Protein AF-A0A957C8B0-F1 (afdb_monomer_lite)

Structure (mmCIF, N/CA/C/O backbone):
data_AF-A0A957C8B0-F1
#
_entry.id   AF-A0A957C8B0-F1
#
loop_
_atom_site.group_PDB
_atom_site.id
_atom_site.type_symbol
_atom_site.label_atom_id
_atom_site.label_alt_id
_atom_site.label_comp_id
_atom_site.label_asym_id
_atom_site.label_entity_id
_atom_site.label_seq_id
_atom_site.pdbx_PDB_ins_code
_atom_site.Cartn_x
_atom_site.Cartn_y
_atom_site.Cartn_z
_atom_site.occupancy
_atom_site.B_iso_or_equiv
_atom_site.auth_seq_id
_atom_site.auth_comp_id
_atom_site.auth_asym_id
_atom_site.auth_atom_id
_atom_site.pdbx_PDB_model_num
ATOM 1 N N . MET A 1 1 ? 6.921 -13.026 -21.735 1.00 42.66 1 MET A N 1
ATOM 2 C CA . MET A 1 1 ? 5.601 -13.444 -21.211 1.00 42.66 1 MET A CA 1
ATOM 3 C C . MET A 1 1 ? 4.549 -12.786 -22.078 1.00 42.66 1 MET A C 1
ATOM 5 O O . MET A 1 1 ? 4.428 -11.573 -22.031 1.00 42.66 1 MET A O 1
ATOM 9 N N . THR A 1 2 ? 3.855 -13.541 -22.920 1.00 43.97 2 THR A N 1
ATOM 10 C CA . THR A 1 2 ? 2.705 -13.026 -23.670 1.00 43.97 2 THR A CA 1
ATOM 11 C C . THR A 1 2 ? 1.510 -13.003 -22.725 1.00 43.97 2 THR A C 1
ATOM 13 O O . THR A 1 2 ? 0.981 -14.053 -22.360 1.00 43.97 2 THR A O 1
ATOM 16 N N . ALA A 1 3 ? 1.128 -11.813 -22.260 1.00 46.19 3 ALA A N 1
ATOM 17 C CA . ALA A 1 3 ? -0.100 -11.646 -21.496 1.00 46.19 3 ALA A CA 1
ATOM 18 C C . ALA A 1 3 ? -1.267 -12.142 -22.362 1.00 46.19 3 ALA A C 1
ATOM 20 O O . ALA A 1 3 ? -1.431 -11.721 -23.507 1.00 46.19 3 ALA A O 1
ATOM 21 N N . THR A 1 4 ? -2.035 -13.106 -21.855 1.00 45.88 4 THR A N 1
ATOM 22 C CA . THR A 1 4 ? -3.233 -13.575 -22.553 1.00 45.88 4 THR A CA 1
ATOM 23 C C . THR A 1 4 ? -4.267 -12.461 -22.468 1.00 45.88 4 THR A C 1
ATOM 25 O O . THR A 1 4 ? -4.784 -12.186 -21.388 1.00 45.88 4 THR A O 1
ATOM 28 N N . VAL A 1 5 ? -4.535 -11.798 -23.593 1.00 48.72 5 VAL A N 1
ATOM 29 C CA . VAL A 1 5 ? -5.549 -10.742 -23.680 1.00 48.72 5 VAL A CA 1
ATOM 30 C C . VAL A 1 5 ? -6.921 -11.403 -23.569 1.00 48.72 5 VAL A C 1
ATOM 32 O O . VAL A 1 5 ? -7.391 -12.061 -24.499 1.00 48.72 5 VAL A O 1
ATOM 35 N N . ILE A 1 6 ? -7.552 -11.284 -22.403 1.00 51.44 6 ILE A N 1
ATOM 36 C CA . ILE A 1 6 ? -8.932 -11.725 -22.200 1.00 51.44 6 ILE A CA 1
ATOM 37 C C . ILE A 1 6 ? -9.847 -10.642 -22.792 1.00 51.44 6 ILE A C 1
ATOM 39 O O . ILE A 1 6 ? -9.660 -9.471 -22.464 1.00 51.44 6 ILE A O 1
ATOM 43 N N . PRO A 1 7 ? -10.841 -10.989 -23.633 1.00 55.06 7 PRO A N 1
ATOM 44 C CA . PRO A 1 7 ? -11.787 -10.014 -24.165 1.00 55.06 7 PRO A CA 1
ATOM 45 C C . PRO A 1 7 ? -12.464 -9.225 -23.034 1.00 55.06 7 PRO A C 1
ATOM 47 O O . PRO A 1 7 ? -13.207 -9.788 -22.224 1.00 55.06 7 PRO A O 1
ATOM 50 N N . THR A 1 8 ? -12.212 -7.916 -22.997 1.00 55.12 8 THR A N 1
ATOM 51 C CA . THR A 1 8 ? -12.622 -6.968 -21.946 1.00 55.12 8 THR A CA 1
ATOM 52 C C . THR A 1 8 ? -14.136 -6.920 -21.736 1.00 55.12 8 THR A C 1
ATOM 54 O O . THR A 1 8 ? -14.608 -6.686 -20.627 1.00 55.12 8 THR A O 1
ATOM 57 N N . THR A 1 9 ? -14.912 -7.240 -22.773 1.00 53.00 9 THR A N 1
ATOM 58 C CA . THR A 1 9 ? -16.383 -7.235 -22.765 1.00 53.00 9 THR A CA 1
ATOM 59 C C . THR A 1 9 ? -17.026 -8.282 -21.862 1.00 53.00 9 THR A C 1
ATOM 61 O O . THR A 1 9 ? -18.200 -8.148 -21.527 1.00 53.00 9 THR A O 1
ATOM 64 N N . LYS A 1 10 ? -16.289 -9.318 -21.442 1.00 54.56 10 LYS A N 1
ATOM 65 C CA . LYS A 1 10 ? -16.794 -10.337 -20.504 1.00 54.56 10 LYS A CA 1
ATOM 66 C C . LYS A 1 10 ? -16.378 -10.105 -19.052 1.00 54.56 10 LYS A C 1
ATOM 68 O O . LYS A 1 10 ? -16.807 -10.863 -18.188 1.00 54.56 10 LYS A O 1
ATOM 73 N N . LEU A 1 11 ? -15.527 -9.113 -18.788 1.00 56.31 11 LEU A N 1
ATOM 74 C CA . LEU A 1 11 ? -14.856 -8.965 -17.497 1.00 56.31 11 LEU A CA 1
ATOM 75 C C . LEU A 1 11 ? -15.549 -8.002 -16.533 1.00 56.31 11 LEU A C 1
ATOM 77 O O . LEU A 1 11 ? -15.182 -7.987 -15.368 1.00 56.31 11 LEU A O 1
ATOM 81 N N . TYR A 1 12 ? -16.536 -7.214 -16.957 1.00 60.62 12 TYR A N 1
ATOM 82 C CA . TYR A 1 12 ? -17.118 -6.205 -16.073 1.00 60.62 12 TYR A CA 1
ATOM 83 C C . TYR A 1 12 ? -18.638 -6.240 -16.108 1.00 60.62 12 TYR A C 1
ATOM 85 O O . TYR A 1 12 ? -19.254 -6.169 -17.172 1.00 60.62 12 TYR A O 1
ATOM 93 N N . ASP A 1 13 ? -19.244 -6.339 -14.923 1.00 59.12 13 ASP A N 1
ATOM 94 C CA . ASP A 1 13 ? -20.659 -6.038 -14.758 1.00 59.12 13 ASP A CA 1
ATOM 95 C C . ASP A 1 13 ? -20.889 -4.584 -15.186 1.00 59.12 13 ASP A C 1
ATOM 97 O O . ASP A 1 13 ? -20.404 -3.642 -14.564 1.00 59.12 13 ASP A O 1
ATOM 101 N N . THR A 1 14 ? -21.637 -4.410 -16.273 1.00 56.28 14 THR A N 1
ATOM 102 C CA . THR A 1 14 ? -21.973 -3.126 -16.916 1.00 56.28 14 THR A CA 1
ATOM 103 C C . THR A 1 14 ? -22.693 -2.113 -16.014 1.00 56.28 14 THR A C 1
ATOM 105 O O . THR A 1 14 ? -23.064 -1.041 -16.484 1.00 56.28 14 THR A O 1
ATOM 108 N N . LYS A 1 15 ? -22.945 -2.457 -14.747 1.00 65.12 15 LYS A N 1
ATOM 109 C CA . LYS A 1 15 ? -23.653 -1.626 -13.771 1.00 65.12 15 LYS A CA 1
ATOM 110 C C . LYS A 1 15 ? -22.749 -0.768 -12.893 1.00 65.12 15 LYS A C 1
ATOM 112 O O . LYS A 1 15 ? -23.263 0.152 -12.267 1.00 65.12 15 LYS A O 1
ATOM 117 N N . SER A 1 16 ? -21.458 -1.074 -12.790 1.00 74.56 16 SER A N 1
ATOM 118 C CA . SER A 1 16 ? -20.538 -0.219 -12.038 1.00 74.56 16 SER A CA 1
ATOM 119 C C . SER A 1 16 ? -20.145 0.991 -12.874 1.00 74.56 16 SER A C 1
ATOM 121 O O . SER A 1 16 ? -19.849 0.846 -14.058 1.00 74.56 16 SER A O 1
ATOM 123 N N . ASP A 1 17 ? -20.098 2.166 -12.247 1.00 85.88 17 ASP A N 1
ATOM 124 C CA . ASP A 1 17 ? -19.461 3.331 -12.850 1.00 85.88 17 ASP A CA 1
ATOM 125 C C . ASP A 1 17 ? -17.958 3.060 -13.012 1.00 85.88 17 ASP A C 1
ATOM 127 O O . ASP A 1 17 ? -17.340 2.339 -12.216 1.00 85.88 17 ASP A O 1
ATOM 131 N N . ILE A 1 18 ? -17.370 3.597 -14.081 1.00 88.88 18 ILE A N 1
ATOM 132 C CA . ILE A 1 18 ? -15.984 3.320 -14.462 1.00 88.88 18 ILE A CA 1
ATOM 133 C C . ILE A 1 18 ? -15.286 4.639 -14.735 1.00 88.88 18 ILE A C 1
ATOM 135 O O . ILE A 1 18 ? -15.722 5.418 -15.578 1.00 88.88 18 ILE A O 1
ATOM 139 N N . ALA A 1 19 ? -14.195 4.880 -14.022 1.00 90.44 19 ALA A N 1
ATOM 140 C CA . ALA A 1 19 ? -13.348 6.047 -14.170 1.00 90.44 19 ALA A CA 1
ATOM 141 C C . ALA A 1 19 ? -11.984 5.641 -14.731 1.00 90.44 19 ALA A C 1
ATOM 143 O O . ALA A 1 19 ? -11.459 4.563 -14.441 1.00 90.44 19 ALA A O 1
ATOM 144 N N . ILE A 1 20 ? -11.373 6.526 -15.507 1.00 92.62 20 ILE A N 1
ATOM 145 C CA . ILE A 1 20 ? -10.016 6.363 -16.019 1.00 92.62 20 ILE A CA 1
ATOM 146 C C . ILE A 1 20 ? -9.201 7.608 -15.730 1.00 92.62 20 ILE A C 1
ATOM 148 O O . ILE A 1 20 ? -9.690 8.732 -15.843 1.00 92.62 20 ILE A O 1
ATOM 152 N N . THR A 1 21 ? -7.936 7.411 -15.390 1.00 92.69 21 THR A N 1
ATOM 153 C CA . THR A 1 21 ? -6.965 8.500 -15.400 1.00 92.69 21 THR A CA 1
ATOM 154 C C . THR A 1 21 ? -6.172 8.432 -16.685 1.00 92.69 21 THR A C 1
ATOM 156 O O . THR A 1 21 ? -5.557 7.416 -16.995 1.00 92.69 21 THR A O 1
ATOM 159 N N . HIS A 1 22 ? -6.162 9.528 -17.431 1.00 90.12 22 HIS A N 1
ATOM 160 C CA . HIS A 1 22 ? -5.279 9.642 -18.579 1.00 90.12 22 HIS A CA 1
ATOM 161 C C . HIS A 1 22 ? -3.843 9.886 -18.099 1.00 90.12 22 HIS A C 1
ATOM 163 O O . HIS A 1 22 ? -3.648 10.599 -17.110 1.00 90.12 22 HIS A O 1
ATOM 169 N N . PRO A 1 23 ? -2.830 9.312 -18.770 1.00 87.69 23 PRO A N 1
ATOM 170 C CA . PRO A 1 23 ? -1.451 9.641 -18.455 1.00 87.69 23 PRO A CA 1
ATOM 171 C C . PRO A 1 23 ? -1.222 11.145 -18.574 1.00 87.69 23 PRO A C 1
ATOM 173 O O . PRO A 1 23 ? -1.790 11.803 -19.450 1.00 87.69 23 PRO A O 1
ATOM 176 N N . GLN A 1 24 ? -0.357 11.679 -17.721 1.00 88.19 24 GLN A N 1
ATOM 177 C CA . GLN A 1 24 ? 0.007 13.086 -17.799 1.00 88.19 24 GLN A CA 1
ATOM 178 C C . GLN A 1 24 ? 0.767 13.338 -19.114 1.00 88.19 24 GLN A C 1
ATOM 180 O O . GLN A 1 24 ? 1.731 12.616 -19.393 1.00 88.19 24 GLN A O 1
ATOM 185 N N . PRO A 1 25 ? 0.383 14.348 -19.923 1.00 86.81 25 PRO A N 1
ATOM 186 C CA . PRO A 1 25 ? 1.057 14.646 -21.188 1.00 86.81 25 PRO A CA 1
ATOM 187 C C . PRO A 1 25 ? 2.567 14.827 -21.020 1.00 86.81 25 PRO A C 1
ATOM 189 O O . PRO A 1 25 ? 3.336 14.313 -21.827 1.00 86.81 25 PRO A O 1
ATOM 192 N N . ASP A 1 26 ? 2.991 15.460 -19.925 1.00 84.44 26 ASP A N 1
ATOM 193 C CA . ASP A 1 26 ? 4.405 15.663 -19.601 1.00 84.44 26 ASP A CA 1
ATOM 194 C C . ASP A 1 26 ? 5.137 14.352 -19.291 1.00 84.44 26 ASP A C 1
ATOM 196 O O . ASP A 1 26 ? 6.313 14.211 -19.627 1.00 84.44 26 ASP A O 1
ATOM 200 N N . ALA A 1 27 ? 4.466 13.370 -18.680 1.00 82.81 27 ALA A N 1
ATOM 201 C CA . ALA A 1 27 ? 5.063 12.061 -18.424 1.00 82.81 27 ALA A CA 1
ATOM 202 C C . ALA A 1 27 ? 5.310 11.305 -19.739 1.00 82.81 27 ALA A C 1
ATOM 204 O O . ALA A 1 27 ? 6.363 10.690 -19.896 1.00 82.81 27 ALA A O 1
ATOM 205 N N . ILE A 1 28 ? 4.383 11.405 -20.701 1.00 87.31 28 ILE A N 1
ATOM 206 C CA . ILE A 1 28 ? 4.533 10.800 -22.035 1.00 87.31 28 ILE A CA 1
ATOM 207 C C . ILE A 1 28 ? 5.581 11.552 -22.869 1.00 87.31 28 ILE A C 1
ATOM 209 O O . ILE A 1 28 ? 6.454 10.931 -23.474 1.00 87.31 28 ILE A O 1
ATOM 213 N N . ALA A 1 29 ? 5.517 12.884 -22.908 1.00 89.75 29 ALA A N 1
ATOM 214 C CA . ALA A 1 29 ? 6.409 13.703 -23.728 1.00 89.75 29 ALA A CA 1
ATOM 215 C C . ALA A 1 29 ? 7.885 13.537 -23.328 1.00 89.75 29 ALA A C 1
ATOM 217 O O . ALA A 1 29 ? 8.771 13.604 -24.178 1.00 89.75 29 ALA A O 1
ATOM 218 N N . ASN A 1 30 ? 8.143 13.256 -22.047 1.00 93.56 30 ASN A N 1
ATOM 219 C CA . ASN A 1 30 ? 9.489 13.152 -21.491 1.00 93.56 30 ASN A CA 1
ATOM 220 C C . ASN A 1 30 ? 9.967 11.704 -21.274 1.00 93.56 30 ASN A C 1
ATOM 222 O O . ASN A 1 30 ? 10.948 11.495 -20.558 1.00 93.56 30 ASN A O 1
ATOM 226 N N . LEU A 1 31 ? 9.336 10.692 -21.888 1.00 95.31 31 LEU A N 1
ATOM 227 C CA . LEU A 1 31 ? 9.723 9.283 -21.690 1.00 95.31 31 LEU A CA 1
ATOM 228 C C . LEU A 1 31 ? 11.201 9.019 -22.008 1.00 95.31 31 LEU A C 1
ATOM 230 O O . LEU A 1 31 ? 11.898 8.419 -21.192 1.00 95.31 31 LEU A O 1
ATOM 234 N N . ASN A 1 32 ? 11.708 9.529 -23.136 1.00 96.75 32 ASN A N 1
ATOM 235 C CA . ASN A 1 32 ? 13.125 9.393 -23.500 1.00 96.75 32 ASN A CA 1
ATOM 236 C C . ASN A 1 32 ? 14.057 10.022 -22.457 1.00 96.75 32 ASN A C 1
ATOM 238 O O . ASN A 1 32 ? 15.119 9.477 -22.157 1.00 96.75 32 ASN A O 1
ATOM 242 N N . GLU A 1 33 ? 13.662 11.144 -21.851 1.00 96.75 33 GLU A N 1
ATOM 243 C CA . GLU A 1 33 ? 14.449 11.778 -20.795 1.00 96.75 33 GLU A CA 1
ATOM 244 C C . GLU A 1 33 ? 14.426 10.952 -19.501 1.00 96.75 33 GLU A C 1
ATOM 246 O O . GLU A 1 33 ? 15.476 10.732 -18.889 1.00 96.75 33 GLU A O 1
ATOM 251 N N . ILE A 1 34 ? 13.248 10.473 -19.087 1.00 95.75 34 ILE A N 1
ATOM 252 C CA . ILE A 1 34 ? 13.061 9.647 -17.884 1.00 95.75 34 ILE A CA 1
ATOM 253 C C . ILE A 1 34 ? 13.878 8.355 -18.004 1.00 95.75 34 ILE A C 1
ATOM 255 O O . ILE A 1 34 ? 14.713 8.058 -17.141 1.00 95.75 34 ILE A O 1
ATOM 259 N N . VAL A 1 35 ? 13.697 7.628 -19.108 1.00 97.31 35 VAL A N 1
ATOM 260 C CA . VAL A 1 35 ? 14.417 6.385 -19.399 1.00 97.31 35 VAL A CA 1
ATOM 261 C C . VAL A 1 35 ? 15.909 6.657 -19.577 1.00 97.31 35 VAL A C 1
ATOM 263 O O . VAL A 1 35 ? 16.733 5.949 -19.002 1.00 97.31 35 VAL A O 1
ATOM 266 N N . GLY A 1 36 ? 16.285 7.735 -20.265 1.00 97.44 36 GLY A N 1
ATOM 267 C CA . GLY A 1 36 ? 17.679 8.137 -20.444 1.00 97.44 36 GLY A CA 1
ATOM 268 C C . GLY A 1 36 ? 18.396 8.440 -19.127 1.00 97.44 36 GLY A C 1
ATOM 269 O O . GLY A 1 36 ? 19.543 8.029 -18.941 1.00 97.44 36 GLY A O 1
ATOM 270 N N . LYS A 1 37 ? 17.734 9.102 -18.168 1.00 97.00 37 LYS A N 1
ATOM 271 C CA . LYS A 1 37 ? 18.275 9.298 -16.809 1.00 97.00 37 LYS A CA 1
ATOM 272 C C . LYS A 1 37 ? 18.486 7.963 -16.095 1.00 97.00 37 LYS A C 1
ATOM 274 O O . LYS A 1 37 ? 19.510 7.786 -15.429 1.00 97.00 37 LYS A O 1
ATOM 279 N N . TRP A 1 38 ? 17.554 7.022 -16.238 1.00 96.56 38 TRP A N 1
ATOM 280 C CA . TRP A 1 38 ? 17.677 5.691 -15.645 1.00 96.56 38 TRP A CA 1
ATOM 281 C C . TRP A 1 38 ? 18.809 4.868 -16.272 1.00 96.56 38 TRP A C 1
ATOM 283 O O . TRP A 1 38 ? 19.599 4.292 -15.523 1.00 96.56 38 TRP A O 1
ATOM 293 N N . VAL A 1 39 ? 18.946 4.878 -17.602 1.00 97.00 39 VAL A N 1
ATOM 294 C CA . VAL A 1 39 ? 20.044 4.230 -18.341 1.00 97.00 39 VAL A CA 1
ATOM 295 C C . VAL A 1 39 ? 21.394 4.811 -17.916 1.00 97.00 39 VAL A C 1
ATOM 297 O O . VAL A 1 39 ? 22.283 4.075 -17.490 1.00 97.00 39 VAL A O 1
ATOM 300 N N . LYS A 1 40 ? 21.536 6.145 -17.903 1.00 96.31 40 LYS A N 1
ATOM 301 C CA . LYS A 1 40 ? 22.775 6.825 -17.474 1.00 96.31 40 LYS A CA 1
ATOM 302 C C . LYS A 1 40 ? 23.192 6.450 -16.052 1.00 96.31 40 LYS A C 1
ATOM 304 O O . LYS A 1 40 ? 24.383 6.305 -15.778 1.00 96.31 40 LYS A O 1
ATOM 309 N N . LYS A 1 41 ? 22.231 6.242 -15.145 1.00 95.81 41 LYS A N 1
ATOM 310 C CA . LYS A 1 41 ? 22.495 5.807 -13.763 1.00 95.81 41 LYS A CA 1
ATOM 311 C C . LYS A 1 41 ? 23.139 4.417 -13.688 1.00 95.81 41 LYS A C 1
ATOM 313 O O . LYS A 1 41 ? 23.803 4.121 -12.694 1.00 95.81 41 LYS A O 1
ATOM 318 N N . GLN A 1 42 ? 22.975 3.582 -14.715 1.00 95.38 42 GLN A N 1
ATOM 319 C CA . GLN A 1 42 ? 23.599 2.260 -14.768 1.00 95.38 42 GLN A CA 1
ATOM 320 C C . GLN A 1 42 ? 25.094 2.314 -15.134 1.00 95.38 42 GLN A C 1
ATOM 322 O O . GLN A 1 42 ? 25.829 1.355 -14.877 1.00 95.38 42 GLN A O 1
ATOM 327 N N . GLY A 1 43 ? 25.567 3.459 -15.636 1.00 94.19 43 GLY A N 1
ATOM 328 C CA . GLY A 1 43 ? 26.976 3.728 -15.908 1.00 94.19 43 GLY A CA 1
ATOM 329 C C . GLY A 1 43 ? 27.558 2.875 -17.038 1.00 94.19 43 GLY A C 1
ATOM 330 O O . GLY A 1 43 ? 26.840 2.323 -17.862 1.00 94.19 43 GLY A O 1
ATOM 331 N N . ARG A 1 44 ? 28.889 2.745 -17.051 1.00 95.81 44 ARG A N 1
ATOM 332 C CA . ARG A 1 44 ? 29.666 2.113 -18.139 1.00 95.81 44 ARG A CA 1
ATOM 333 C C . ARG A 1 44 ? 29.412 0.620 -18.383 1.00 95.81 44 ARG A C 1
ATOM 335 O O . ARG A 1 44 ? 29.931 0.076 -19.344 1.00 95.81 44 ARG A O 1
ATOM 342 N N . HIS A 1 45 ? 28.715 -0.062 -17.472 1.00 95.19 45 HIS A N 1
ATOM 343 C CA . HIS A 1 45 ? 28.403 -1.494 -17.610 1.00 95.19 45 HIS A CA 1
ATOM 344 C C . HIS A 1 45 ? 27.062 -1.737 -18.286 1.00 95.19 45 HIS A C 1
ATOM 346 O O . HIS A 1 45 ? 26.679 -2.892 -18.460 1.00 95.19 45 HIS A O 1
ATOM 352 N N . TRP A 1 46 ? 26.333 -0.664 -18.583 1.00 97.00 46 TRP A N 1
ATOM 353 C CA . TRP A 1 46 ? 25.121 -0.744 -19.368 1.00 97.00 46 TRP A CA 1
ATOM 354 C C . TRP A 1 46 ? 25.458 -1.063 -20.830 1.00 97.00 46 TRP A C 1
ATOM 356 O O . TRP A 1 46 ? 26.443 -0.516 -21.328 1.00 97.00 46 TRP A O 1
ATOM 366 N N . PRO A 1 47 ? 24.692 -1.927 -21.513 1.00 95.19 47 PRO A N 1
ATOM 367 C CA . PRO A 1 47 ? 24.982 -2.301 -22.893 1.00 95.19 47 PRO A CA 1
ATOM 368 C C . PRO A 1 47 ? 24.689 -1.124 -23.824 1.00 95.19 47 PRO A C 1
ATOM 370 O O . PRO A 1 47 ? 23.659 -0.463 -23.677 1.00 95.19 47 PRO A O 1
ATOM 373 N N . GLU A 1 48 ? 25.596 -0.841 -24.758 1.00 96.56 48 GLU A N 1
ATOM 374 C CA . GLU A 1 48 ? 25.483 0.316 -25.660 1.00 96.56 48 GLU A CA 1
ATOM 375 C C . GLU A 1 48 ? 24.303 0.170 -26.630 1.00 96.56 48 GLU A C 1
ATOM 377 O O . GLU A 1 48 ? 23.704 1.161 -27.039 1.00 96.56 48 GLU A O 1
ATOM 382 N N . GLU A 1 49 ? 23.932 -1.071 -26.943 1.00 96.06 49 GLU A N 1
ATOM 383 C CA . GLU A 1 49 ? 22.812 -1.432 -27.803 1.00 96.06 49 GLU A CA 1
ATOM 384 C C . GLU A 1 49 ? 21.435 -1.195 -27.157 1.00 96.06 49 GLU A C 1
ATOM 386 O O . GLU A 1 49 ? 20.451 -0.997 -27.868 1.00 96.06 49 GLU A O 1
ATOM 391 N N . ILE A 1 50 ? 21.347 -1.160 -25.821 1.00 96.88 50 ILE A N 1
ATOM 392 C CA . ILE A 1 50 ? 20.086 -0.931 -25.099 1.00 96.88 50 ILE A CA 1
ATOM 393 C C . ILE A 1 50 ? 19.950 0.562 -24.800 1.00 96.88 50 ILE A C 1
ATOM 395 O O . ILE A 1 50 ? 20.175 1.027 -23.677 1.00 96.88 50 ILE A O 1
ATOM 399 N N . THR A 1 51 ? 19.605 1.334 -25.828 1.00 97.56 51 THR A N 1
ATOM 400 C CA . THR A 1 51 ? 19.430 2.786 -25.707 1.00 97.56 51 THR A CA 1
ATOM 401 C C . THR A 1 51 ? 18.120 3.156 -25.007 1.00 97.56 51 THR A C 1
ATOM 403 O O . THR A 1 51 ? 17.234 2.323 -24.799 1.00 97.56 51 THR A O 1
ATOM 406 N N . ALA A 1 52 ? 17.981 4.428 -24.619 1.00 97.56 52 ALA A N 1
ATOM 407 C CA . ALA A 1 52 ? 16.733 4.917 -24.039 1.00 97.56 52 ALA A CA 1
ATOM 408 C C . ALA A 1 52 ? 15.584 4.838 -25.050 1.00 97.56 52 ALA A C 1
ATOM 410 O O . ALA A 1 52 ? 14.492 4.413 -24.692 1.00 97.56 52 ALA A O 1
ATOM 411 N N . GLU A 1 53 ? 15.864 5.175 -26.308 1.00 97.56 53 GLU A N 1
ATOM 412 C CA . GLU A 1 53 ? 14.919 5.104 -27.417 1.00 97.56 53 GLU A CA 1
ATOM 413 C C . GLU A 1 53 ? 14.446 3.663 -27.625 1.00 97.56 53 GLU A C 1
ATOM 415 O O . GLU A 1 53 ? 13.242 3.419 -27.648 1.00 97.56 53 GLU A O 1
ATOM 420 N N . HIS A 1 54 ? 15.378 2.701 -27.653 1.00 97.19 54 HIS A N 1
ATOM 421 C CA . HIS A 1 54 ? 15.047 1.282 -27.772 1.00 97.19 54 HIS A CA 1
ATOM 422 C C . HIS A 1 54 ? 14.112 0.823 -26.646 1.00 97.19 54 HIS A C 1
ATOM 424 O O . HIS A 1 54 ? 13.105 0.169 -26.899 1.00 97.19 54 HIS A O 1
ATOM 430 N N . LEU A 1 55 ? 14.402 1.196 -25.396 1.00 97.25 55 LEU A N 1
ATOM 431 C CA . LEU A 1 55 ? 13.551 0.853 -24.255 1.00 97.25 55 LEU A CA 1
ATOM 432 C C . LEU A 1 55 ? 12.171 1.518 -24.317 1.00 97.25 55 LEU A C 1
ATOM 434 O O . LEU A 1 55 ? 11.187 0.890 -23.934 1.00 97.25 55 LEU A O 1
ATOM 438 N N . VAL A 1 56 ? 12.091 2.770 -24.780 1.00 97.56 56 VAL A N 1
ATOM 439 C CA . VAL A 1 56 ? 10.821 3.492 -24.945 1.00 97.56 56 VAL A CA 1
ATOM 440 C C . VAL A 1 56 ? 9.961 2.847 -26.031 1.00 97.56 56 VAL A C 1
ATOM 442 O O . VAL A 1 56 ? 8.755 2.729 -25.839 1.00 97.56 56 VAL A O 1
ATOM 445 N N . GLU A 1 57 ? 10.557 2.362 -27.121 1.00 96.69 57 GLU A N 1
ATOM 446 C CA . GLU A 1 57 ? 9.846 1.614 -28.168 1.00 96.69 57 GLU A CA 1
ATOM 447 C C . GLU A 1 57 ? 9.235 0.299 -27.658 1.00 96.69 57 GLU A C 1
ATOM 449 O O . GLU A 1 57 ? 8.236 -0.164 -28.204 1.00 96.69 57 GLU A O 1
ATOM 454 N N . GLN A 1 58 ? 9.802 -0.290 -26.598 1.00 96.31 58 GLN A N 1
ATOM 455 C CA . GLN A 1 58 ? 9.261 -1.494 -25.958 1.00 96.31 58 GLN A CA 1
ATOM 456 C C . GLN A 1 58 ? 8.161 -1.204 -24.926 1.00 96.31 58 GLN A C 1
ATOM 458 O O . GLN A 1 58 ? 7.615 -2.147 -24.352 1.00 96.31 58 GLN A O 1
ATOM 463 N N . LEU A 1 59 ? 7.849 0.065 -24.636 1.00 96.62 59 LEU A N 1
ATOM 464 C CA . LEU A 1 59 ? 6.800 0.415 -23.681 1.00 96.62 59 LEU A CA 1
ATOM 465 C C . LEU A 1 59 ? 5.414 0.324 -24.329 1.00 96.62 59 LEU A C 1
ATOM 467 O O . LEU A 1 59 ? 5.093 1.046 -25.270 1.00 96.62 59 LEU A O 1
ATOM 471 N N . SER A 1 60 ? 4.550 -0.499 -23.749 1.00 95.19 60 SER A N 1
ATOM 472 C CA . SER A 1 60 ? 3.118 -0.550 -24.017 1.00 95.19 60 SER A CA 1
ATOM 473 C C . SER A 1 60 ? 2.334 0.074 -22.867 1.00 95.19 60 SER A C 1
ATOM 475 O O . SER A 1 60 ? 2.708 0.003 -21.694 1.00 95.19 60 SER A O 1
ATOM 477 N N . HIS A 1 61 ? 1.225 0.724 -23.207 1.00 94.88 61 HIS A N 1
ATOM 478 C CA . HIS A 1 61 ? 0.348 1.347 -22.229 1.00 94.88 61 HIS A CA 1
ATOM 479 C C . HIS A 1 61 ? -0.681 0.334 -21.732 1.00 94.88 61 HIS A C 1
ATOM 481 O O . HIS A 1 61 ? -1.476 -0.167 -22.519 1.00 94.88 61 HIS A O 1
ATOM 487 N N . HIS A 1 62 ? -0.682 0.088 -20.427 1.00 95.00 62 HIS A N 1
ATOM 488 C CA . HIS A 1 62 ? -1.653 -0.746 -19.737 1.00 95.00 62 HIS A CA 1
ATOM 489 C C . HIS A 1 62 ? -2.375 0.043 -18.651 1.00 95.00 62 HIS A C 1
ATOM 491 O O . HIS A 1 62 ? -1.884 1.058 -18.155 1.00 95.00 62 HIS A O 1
ATOM 497 N N . TYR A 1 63 ? -3.522 -0.468 -18.230 1.00 95.44 63 TYR A N 1
ATOM 498 C CA . TYR A 1 63 ? -4.279 0.079 -17.120 1.00 95.44 63 TYR A CA 1
ATOM 499 C C . TYR A 1 63 ? -4.427 -0.939 -16.004 1.00 95.44 63 TYR A C 1
ATOM 501 O O . TYR A 1 63 ? -4.802 -2.091 -16.217 1.00 95.44 63 TYR A O 1
ATOM 509 N N . LEU A 1 64 ? -4.147 -0.487 -14.790 1.00 95.12 64 LEU A N 1
ATOM 510 C CA . LEU A 1 64 ? -4.346 -1.254 -13.575 1.00 95.12 64 LEU A CA 1
ATOM 511 C C . LEU A 1 64 ? -5.758 -0.993 -13.029 1.00 95.12 64 LEU A C 1
ATOM 513 O O . LEU A 1 64 ? -6.098 0.171 -12.802 1.00 95.12 64 LEU A O 1
ATOM 517 N N . PRO A 1 65 ? -6.570 -2.035 -12.791 1.00 95.06 65 PRO A N 1
ATOM 518 C CA . PRO A 1 65 ? -7.883 -1.890 -12.175 1.00 95.06 65 PRO A CA 1
ATOM 519 C C . PRO A 1 65 ? -7.798 -1.719 -10.652 1.00 95.06 65 PRO A C 1
ATOM 521 O O . PRO A 1 65 ? -7.155 -2.502 -9.948 1.00 95.06 65 PRO A O 1
ATOM 524 N N . TYR A 1 66 ? -8.525 -0.735 -10.132 1.00 95.56 66 TYR A N 1
ATOM 525 C CA . TYR A 1 66 ? -8.728 -0.496 -8.704 1.00 95.56 66 TYR A CA 1
ATOM 526 C C . TYR A 1 66 ? -10.205 -0.347 -8.392 1.00 95.56 66 TYR A C 1
ATOM 528 O O . TYR A 1 66 ? -10.948 0.228 -9.177 1.00 95.56 66 TYR A O 1
ATOM 536 N N . TRP A 1 67 ? -10.621 -0.783 -7.211 1.00 95.62 67 TRP A N 1
ATOM 537 C CA . TRP A 1 67 ? -11.878 -0.331 -6.632 1.00 95.62 67 TRP A CA 1
ATOM 538 C C . TRP A 1 67 ? -11.651 0.972 -5.885 1.00 95.62 67 TRP A C 1
ATOM 540 O O . TRP A 1 67 ? -10.735 1.067 -5.070 1.00 95.62 67 TRP A O 1
ATOM 550 N N . VAL A 1 68 ? -12.507 1.956 -6.126 1.00 95.69 68 VAL A N 1
ATOM 551 C CA . VAL A 1 68 ? -12.644 3.116 -5.250 1.00 95.69 68 VAL A CA 1
ATOM 552 C C . VAL A 1 68 ? -13.943 2.954 -4.500 1.00 95.69 68 VAL A C 1
ATOM 554 O O . VAL A 1 68 ? -15.004 2.855 -5.116 1.00 95.69 68 VAL A O 1
ATOM 557 N N . VAL A 1 69 ? -13.843 2.874 -3.178 1.00 96.75 69 VAL A N 1
ATOM 558 C CA . VAL A 1 69 ? -14.988 2.626 -2.311 1.00 96.75 69 VAL A CA 1
ATOM 559 C C . VAL A 1 69 ? -15.199 3.766 -1.331 1.00 96.75 69 VAL A C 1
ATOM 561 O O . VAL A 1 69 ? -14.248 4.283 -0.741 1.00 96.75 69 VAL A O 1
ATOM 564 N N . SER A 1 70 ? -16.464 4.108 -1.127 1.00 97.06 70 SER A N 1
ATOM 565 C CA . SER A 1 70 ? -16.904 5.100 -0.155 1.00 97.06 70 SER A CA 1
ATOM 566 C C . SER A 1 70 ? -18.135 4.595 0.587 1.00 97.06 70 SER A C 1
ATOM 568 O O . SER A 1 70 ? -18.905 3.780 0.072 1.00 97.06 70 SER A O 1
ATOM 570 N N . GLY A 1 71 ? -18.331 5.080 1.807 1.00 98.12 71 GLY A N 1
ATOM 571 C CA . GLY A 1 71 ? -19.481 4.702 2.614 1.00 98.12 71 GLY A CA 1
ATOM 572 C C . GLY A 1 71 ? -19.425 5.262 4.022 1.00 98.12 71 GLY A C 1
ATOM 573 O O . GLY A 1 71 ? -18.349 5.528 4.559 1.00 98.12 71 GLY A O 1
ATOM 574 N N . THR A 1 72 ? -20.589 5.398 4.645 1.00 98.38 72 THR A N 1
ATOM 575 C CA . THR A 1 72 ? -20.711 5.768 6.055 1.00 98.38 72 THR A CA 1
ATOM 576 C C . THR A 1 72 ? -21.104 4.549 6.874 1.00 98.38 72 THR A C 1
ATOM 578 O O . THR A 1 72 ? -21.914 3.724 6.450 1.00 98.38 72 THR A O 1
ATOM 581 N N . GLY A 1 73 ? -20.489 4.399 8.041 1.00 98.31 73 GLY A N 1
ATOM 582 C CA . GLY A 1 73 ? -20.741 3.295 8.957 1.00 98.31 73 GLY A CA 1
ATOM 583 C C . GLY A 1 73 ? -21.057 3.833 10.336 1.00 98.31 73 GLY A C 1
ATOM 584 O O . GLY A 1 73 ? -20.386 4.742 10.813 1.00 98.31 73 GLY A O 1
ATOM 585 N N . SER A 1 74 ? -22.062 3.274 10.991 1.00 98.44 74 SER A N 1
ATOM 586 C CA . SER A 1 74 ? -22.372 3.591 12.382 1.00 98.44 74 SER A CA 1
ATOM 587 C C . SER A 1 74 ? -22.641 2.327 13.177 1.00 98.44 74 SER A C 1
ATOM 589 O O . SER A 1 74 ? -23.038 1.312 12.612 1.00 98.44 74 SER A O 1
ATOM 591 N N . GLY A 1 75 ? -22.406 2.368 14.484 1.00 98.25 75 GLY A N 1
ATOM 592 C CA . GLY A 1 75 ? -22.616 1.215 15.349 1.00 98.25 75 GLY A CA 1
ATOM 593 C C . GLY A 1 75 ? -22.579 1.573 16.825 1.00 98.25 75 GLY A C 1
ATOM 594 O O . GLY A 1 75 ? -22.088 2.628 17.230 1.00 98.25 75 GLY A O 1
ATOM 595 N N . GLN A 1 76 ? -23.103 0.670 17.645 1.00 98.56 76 GLN A N 1
ATOM 596 C CA . GLN A 1 76 ? -22.992 0.755 19.097 1.00 98.56 76 GLN A CA 1
ATOM 597 C C . GLN A 1 76 ? -21.852 -0.145 19.556 1.00 98.56 76 GLN A C 1
ATOM 599 O O . GLN A 1 76 ? -21.710 -1.264 19.067 1.00 98.56 76 GLN A O 1
ATOM 604 N N . TRP A 1 77 ? -21.054 0.321 20.510 1.00 98.50 77 TRP A N 1
ATOM 605 C CA . TRP A 1 77 ? -19.990 -0.481 21.101 1.00 98.50 77 TRP A CA 1
ATOM 606 C C . TRP A 1 77 ? -20.158 -0.598 22.611 1.00 98.50 77 TRP A C 1
ATOM 608 O O . TRP A 1 77 ? -20.693 0.294 23.269 1.00 98.50 77 TRP A O 1
ATOM 618 N N . SER A 1 78 ? -19.675 -1.705 23.167 1.00 98.38 78 SER A N 1
ATOM 619 C CA . SER A 1 78 ? -19.574 -1.927 24.609 1.00 98.38 78 SER A CA 1
ATOM 620 C C . SER A 1 78 ? -18.261 -2.623 24.942 1.00 98.38 78 SER A C 1
ATOM 622 O O . SER A 1 78 ? -17.852 -3.527 24.215 1.00 98.38 78 SER A O 1
ATOM 624 N N . ALA A 1 79 ? -17.609 -2.222 26.030 1.00 98.25 79 ALA A N 1
ATOM 625 C CA . ALA A 1 79 ? -16.361 -2.815 26.494 1.00 98.25 79 ALA A CA 1
ATOM 626 C C . ALA A 1 79 ? -16.200 -2.680 28.012 1.00 98.25 79 ALA A C 1
ATOM 628 O O . ALA A 1 79 ? -16.848 -1.862 28.661 1.00 98.25 79 ALA A O 1
ATOM 629 N N . SER A 1 80 ? -15.281 -3.456 28.579 1.00 98.25 80 SER A N 1
ATOM 630 C CA . SER A 1 80 ? -14.783 -3.241 29.934 1.00 98.25 80 SER A CA 1
ATOM 631 C C . SER A 1 80 ? -13.519 -2.385 29.868 1.00 98.25 80 SER A C 1
ATOM 633 O O . SER A 1 80 ? -12.541 -2.781 29.230 1.00 98.25 80 SER A O 1
ATOM 635 N N . ILE A 1 81 ? -13.551 -1.214 30.501 1.00 98.31 81 ILE A N 1
ATOM 636 C CA . ILE A 1 81 ? -12.473 -0.225 30.507 1.00 98.31 81 ILE A CA 1
ATOM 637 C C . ILE A 1 81 ? -11.772 -0.240 31.862 1.00 98.31 81 ILE A C 1
ATOM 639 O O . ILE A 1 81 ? -12.382 0.014 32.901 1.00 98.31 81 ILE A O 1
ATOM 643 N N . GLY A 1 82 ? -10.484 -0.560 31.833 1.00 97.44 82 GLY A N 1
ATOM 644 C CA . GLY A 1 82 ? -9.588 -0.595 32.973 1.00 97.44 82 GLY A CA 1
ATOM 645 C C . GLY A 1 82 ? -8.849 0.726 33.147 1.00 97.44 82 GLY A C 1
ATOM 646 O O . GLY A 1 82 ? -8.006 1.073 32.316 1.00 97.44 82 GLY A O 1
ATOM 647 N N . THR A 1 83 ? -9.100 1.431 34.247 1.00 97.12 83 THR A N 1
ATOM 648 C CA . THR A 1 83 ? -8.329 2.613 34.651 1.00 97.12 83 THR A CA 1
ATOM 649 C C . THR A 1 83 ? -7.383 2.251 35.785 1.00 97.12 83 THR A C 1
ATOM 651 O O . THR A 1 83 ? -7.762 1.585 36.748 1.00 97.12 83 THR A O 1
ATOM 654 N N . ASN A 1 84 ? -6.123 2.666 35.672 1.00 97.00 84 ASN A N 1
ATOM 655 C CA . ASN A 1 84 ? -5.148 2.458 36.735 1.00 97.00 84 ASN A CA 1
ATOM 656 C C . ASN A 1 84 ? -5.364 3.492 37.838 1.00 97.00 84 ASN A C 1
ATOM 658 O O . ASN A 1 84 ? -5.321 4.694 37.591 1.00 97.00 84 ASN A O 1
ATOM 662 N N . HIS A 1 85 ? -5.555 3.011 39.059 1.00 95.56 85 HIS A N 1
ATOM 663 C CA . HIS A 1 85 ? -5.627 3.817 40.262 1.00 95.56 85 HIS A CA 1
ATOM 664 C C . HIS A 1 85 ? -4.444 3.473 41.155 1.00 95.56 85 HIS A C 1
ATOM 666 O O . HIS A 1 85 ? -4.216 2.312 41.505 1.00 95.56 85 HIS A O 1
ATOM 672 N N . THR A 1 86 ? -3.692 4.497 41.540 1.00 96.25 86 THR A N 1
ATOM 673 C CA . THR A 1 86 ? -2.684 4.359 42.583 1.00 96.25 86 THR A CA 1
ATOM 674 C C . THR A 1 86 ? -3.378 4.481 43.925 1.00 96.25 86 THR A C 1
ATOM 676 O O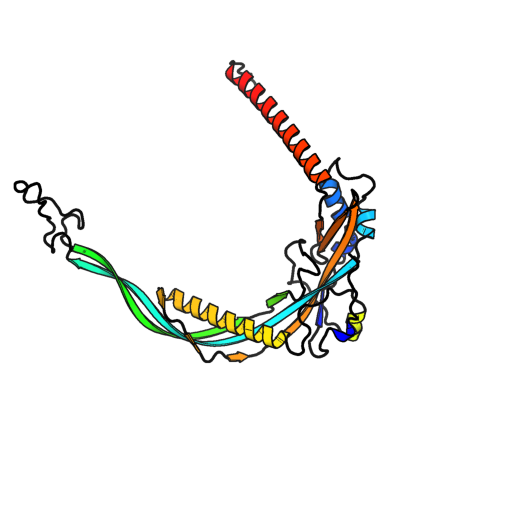 . THR A 1 86 ? -4.007 5.497 44.218 1.00 96.25 86 THR A O 1
ATOM 679 N N . LYS A 1 87 ? -3.249 3.451 44.758 1.00 95.81 87 LYS A N 1
ATOM 680 C CA . LYS A 1 87 ? -3.626 3.533 46.164 1.00 95.81 87 LYS A CA 1
ATOM 681 C C . LYS A 1 87 ? -2.425 3.302 47.051 1.00 95.81 87 LYS A C 1
ATOM 683 O O . LYS A 1 87 ? -1.521 2.527 46.738 1.00 95.81 87 LYS A O 1
ATOM 688 N N . ILE A 1 88 ? -2.461 3.941 48.207 1.00 96.50 88 ILE A N 1
ATOM 689 C CA . ILE A 1 88 ? -1.495 3.689 49.260 1.00 96.50 88 ILE A CA 1
ATOM 690 C C . ILE A 1 88 ? -1.916 2.399 49.967 1.00 96.50 88 ILE A C 1
ATOM 692 O O . ILE A 1 88 ? -2.980 2.334 50.581 1.00 96.50 88 ILE A O 1
ATOM 696 N N . ALA A 1 89 ? -1.090 1.363 49.861 1.00 96.19 89 ALA A N 1
ATOM 697 C CA . ALA A 1 89 ? -1.296 0.078 50.512 1.00 96.19 89 ALA A CA 1
ATOM 698 C C . ALA A 1 89 ? -0.284 -0.126 51.646 1.00 96.19 89 ALA A C 1
ATOM 700 O O . ALA A 1 89 ? 0.801 0.457 51.663 1.00 96.19 89 ALA A O 1
ATOM 701 N N . ILE A 1 90 ? -0.638 -0.983 52.601 1.00 96.88 90 ILE A N 1
ATOM 702 C CA . ILE A 1 90 ? 0.292 -1.425 53.642 1.00 96.88 90 ILE A CA 1
ATOM 703 C C . ILE A 1 90 ? 1.405 -2.241 52.976 1.00 96.88 90 ILE A C 1
ATOM 705 O O . ILE A 1 90 ? 1.124 -3.142 52.184 1.00 96.88 90 ILE A O 1
ATOM 709 N N . CYS A 1 91 ? 2.664 -1.933 53.296 1.00 95.69 91 CYS A N 1
ATOM 710 C CA . CYS A 1 91 ? 3.807 -2.683 52.786 1.00 95.69 91 CYS A CA 1
ATOM 711 C C . CYS A 1 91 ? 3.722 -4.144 53.249 1.00 95.69 91 CYS A C 1
ATOM 713 O O . CYS A 1 91 ? 3.793 -4.416 54.449 1.00 95.69 91 CYS A O 1
ATOM 715 N N . SER A 1 92 ? 3.592 -5.079 52.304 1.00 94.56 92 SER A N 1
ATOM 716 C CA . SER A 1 92 ? 3.483 -6.514 52.597 1.00 94.56 92 SER A CA 1
ATOM 717 C C . SER A 1 92 ? 4.752 -7.087 53.229 1.00 94.56 92 SER A C 1
ATOM 719 O O . SER A 1 92 ? 4.662 -8.040 53.993 1.00 94.56 92 SER A O 1
ATOM 721 N N . THR A 1 93 ? 5.919 -6.489 52.961 1.00 92.06 93 THR A N 1
ATOM 722 C CA . THR A 1 93 ? 7.215 -6.939 53.493 1.00 92.06 93 THR A CA 1
ATOM 723 C C . THR A 1 93 ? 7.363 -6.656 54.990 1.00 92.06 93 THR A C 1
ATOM 725 O O . THR A 1 93 ? 7.849 -7.504 55.729 1.00 92.06 93 THR A O 1
ATOM 728 N N . CYS A 1 94 ? 6.942 -5.475 55.461 1.00 92.38 94 CYS A N 1
ATOM 729 C CA . CYS A 1 94 ? 7.071 -5.080 56.873 1.00 92.38 94 CYS A CA 1
ATOM 730 C C . CYS A 1 94 ? 5.743 -5.031 57.642 1.00 92.38 94 CYS A C 1
ATOM 732 O O . CYS A 1 94 ? 5.718 -4.618 58.802 1.00 92.38 94 CYS A O 1
ATOM 734 N N . GLY A 1 95 ? 4.627 -5.390 57.002 1.00 92.56 95 GLY A N 1
ATOM 735 C CA . GLY A 1 95 ? 3.292 -5.343 57.602 1.00 92.56 95 GLY A CA 1
ATOM 736 C C . GLY A 1 95 ? 2.886 -3.950 58.093 1.00 92.56 95 GLY A C 1
ATOM 737 O O . GLY A 1 95 ? 2.168 -3.841 59.081 1.00 92.56 95 GLY A O 1
ATOM 738 N N . GLY A 1 96 ? 3.384 -2.880 57.463 1.00 94.25 96 GLY A N 1
ATOM 739 C CA . GLY A 1 96 ? 3.065 -1.499 57.852 1.00 94.25 96 GLY A CA 1
ATOM 740 C C . GLY A 1 96 ? 4.021 -0.842 58.841 1.00 94.25 96 GLY A C 1
ATOM 741 O O . GLY A 1 96 ? 3.892 0.348 59.103 1.00 94.25 96 GLY A O 1
ATOM 742 N N . LYS A 1 97 ? 4.998 -1.584 59.370 1.00 93.25 97 LYS A N 1
ATOM 743 C CA . LYS A 1 97 ? 5.882 -1.095 60.440 1.00 93.25 97 LYS A CA 1
ATOM 744 C C . LYS A 1 97 ? 6.992 -0.157 59.964 1.00 93.25 97 LYS A C 1
ATOM 746 O O . LYS A 1 97 ? 7.659 0.455 60.786 1.00 93.25 97 LYS A O 1
ATOM 751 N N . GLY A 1 98 ? 7.270 -0.122 58.661 1.00 92.50 98 GLY A N 1
ATOM 752 C CA . GLY A 1 98 ? 8.415 0.606 58.101 1.00 92.50 98 GLY A CA 1
ATOM 753 C C . GLY A 1 98 ? 9.774 -0.054 58.360 1.00 92.50 98 GLY A C 1
ATOM 754 O O . GLY A 1 98 ? 10.772 0.354 57.779 1.00 92.50 98 GLY A O 1
ATOM 755 N N . ARG A 1 99 ? 9.826 -1.122 59.161 1.00 90.12 99 ARG A N 1
ATOM 756 C CA . ARG A 1 99 ? 11.046 -1.856 59.526 1.00 90.12 99 ARG A CA 1
ATOM 757 C C . ARG A 1 99 ? 10.858 -3.344 59.267 1.00 90.12 99 ARG A C 1
ATOM 759 O O . ARG A 1 99 ? 9.785 -3.877 59.553 1.00 90.12 99 ARG A O 1
ATOM 766 N N . ALA A 1 100 ? 11.864 -4.001 58.702 1.00 79.19 100 ALA A N 1
ATOM 767 C CA . ALA A 1 100 ? 11.833 -5.437 58.432 1.00 79.19 100 ALA A CA 1
ATOM 768 C C . ALA A 1 100 ? 12.857 -6.141 59.329 1.00 79.19 100 ALA A C 1
ATOM 770 O O . ALA A 1 100 ? 14.010 -5.728 59.386 1.00 79.19 100 ALA A O 1
ATOM 771 N N . ALA A 1 101 ? 12.437 -7.190 60.039 1.00 67.62 101 ALA A N 1
ATOM 772 C CA . ALA A 1 101 ? 13.356 -8.006 60.823 1.00 67.62 101 ALA A CA 1
ATOM 773 C C . ALA A 1 101 ? 14.152 -8.906 59.869 1.00 67.62 101 ALA A C 1
ATOM 775 O O . ALA A 1 101 ? 13.587 -9.796 59.230 1.00 67.62 101 ALA A O 1
ATOM 776 N N . THR A 1 102 ? 15.455 -8.669 59.743 1.00 64.12 102 THR A N 1
ATOM 777 C CA . THR A 1 102 ? 16.336 -9.543 58.965 1.00 64.12 102 THR A CA 1
ATOM 778 C C . THR A 1 102 ? 16.656 -10.770 59.813 1.00 64.12 102 THR A C 1
ATOM 780 O O . THR A 1 102 ? 17.304 -10.646 60.847 1.00 64.12 102 THR A O 1
ATOM 783 N N . ILE A 1 103 ? 16.231 -11.963 59.376 1.00 64.44 103 ILE A N 1
ATOM 784 C CA . ILE A 1 103 ? 16.427 -13.242 60.100 1.00 64.44 103 ILE A CA 1
ATOM 785 C C . ILE A 1 103 ? 17.906 -13.493 60.462 1.00 64.44 103 ILE A C 1
ATOM 787 O O . ILE A 1 103 ? 18.200 -14.192 61.426 1.00 64.44 103 ILE A O 1
ATOM 791 N N . LEU A 1 104 ? 18.840 -12.894 59.719 1.00 60.69 104 LEU A N 1
ATOM 792 C CA . LEU A 1 104 ? 20.281 -13.057 59.913 1.00 60.69 104 LEU A CA 1
ATOM 793 C C . LEU A 1 104 ? 20.906 -12.116 60.958 1.00 60.69 104 LEU A C 1
ATOM 795 O O . LEU A 1 104 ? 21.986 -12.427 61.443 1.00 60.69 104 LEU A O 1
ATOM 799 N N . ASN A 1 105 ? 20.232 -11.031 61.360 1.00 53.47 105 ASN A N 1
ATOM 800 C CA . ASN A 1 105 ? 20.762 -10.051 62.315 1.00 53.47 105 ASN A CA 1
ATOM 801 C C . ASN A 1 105 ? 19.770 -9.838 63.469 1.00 53.47 105 ASN A C 1
ATOM 803 O O . ASN A 1 105 ? 19.178 -8.772 63.603 1.00 53.47 105 ASN A O 1
ATOM 807 N N . MET A 1 106 ? 19.622 -10.838 64.345 1.00 55.22 106 MET A N 1
ATOM 808 C CA . MET A 1 106 ? 18.837 -10.740 65.593 1.00 55.22 106 MET A CA 1
ATOM 809 C C . MET A 1 106 ? 19.418 -9.755 66.636 1.00 55.22 106 MET A C 1
ATOM 811 O O . MET A 1 106 ? 19.006 -9.768 67.791 1.00 55.22 106 MET A O 1
ATOM 815 N N . MET A 1 107 ? 20.396 -8.924 66.262 1.00 56.78 107 MET A N 1
ATOM 816 C CA . MET A 1 107 ? 21.010 -7.918 67.137 1.00 56.78 107 MET A CA 1
ATOM 817 C C . MET A 1 107 ? 20.985 -6.491 66.562 1.00 56.78 107 MET A C 1
ATOM 819 O O . MET A 1 107 ? 21.350 -5.558 67.269 1.00 56.78 107 MET A O 1
ATOM 823 N N . GLU A 1 108 ? 20.495 -6.291 65.332 1.00 57.16 108 GLU A N 1
ATOM 824 C CA . GLU A 1 108 ? 20.240 -4.964 64.743 1.00 57.16 108 GLU A CA 1
ATOM 825 C C . GLU A 1 108 ? 18.739 -4.812 64.465 1.00 57.16 108 GLU A C 1
ATOM 827 O O . GLU A 1 108 ? 18.262 -4.717 63.330 1.00 57.16 108 GLU A O 1
ATOM 832 N N . ASP A 1 109 ? 17.962 -4.819 65.546 1.00 60.78 109 ASP A N 1
ATOM 833 C CA . ASP A 1 109 ? 16.558 -4.430 65.525 1.00 60.78 109 ASP A CA 1
ATOM 834 C C . ASP A 1 109 ? 16.496 -2.955 65.127 1.00 60.78 109 ASP A C 1
ATOM 836 O O . ASP A 1 109 ? 16.707 -2.109 65.989 1.00 60.78 109 ASP A O 1
ATOM 840 N N . ASN A 1 110 ? 16.312 -2.650 63.832 1.00 72.00 110 ASN A N 1
ATOM 841 C CA . ASN A 1 110 ? 15.700 -1.424 63.269 1.00 72.00 110 ASN A CA 1
ATOM 842 C C . ASN A 1 110 ? 16.092 -1.112 61.812 1.00 72.00 110 ASN A C 1
ATOM 844 O O . ASN A 1 110 ? 15.931 0.032 61.383 1.00 72.00 110 ASN A O 1
ATOM 848 N N . ALA A 1 111 ? 16.552 -2.086 61.022 1.00 84.25 111 ALA A N 1
ATOM 849 C CA . ALA A 1 111 ? 16.796 -1.843 59.602 1.00 84.25 111 ALA A CA 1
ATOM 850 C C . ALA A 1 111 ? 15.517 -1.344 58.893 1.00 84.25 111 ALA A C 1
ATOM 852 O O . ALA A 1 111 ? 14.439 -1.950 58.986 1.00 84.25 111 ALA A O 1
ATOM 853 N N . GLU A 1 112 ? 15.630 -0.207 58.203 1.00 91.31 112 GLU A N 1
ATOM 854 C CA . GLU A 1 112 ? 14.540 0.357 57.409 1.00 91.31 112 GLU A CA 1
ATOM 855 C C . GLU A 1 112 ? 14.124 -0.633 56.319 1.00 91.31 112 GLU A C 1
ATOM 857 O O . GLU A 1 112 ? 14.950 -1.242 55.637 1.00 91.31 112 GLU A O 1
ATOM 862 N N . CYS A 1 113 ? 12.816 -0.825 56.150 1.00 91.12 113 CYS A N 1
ATOM 863 C CA . CYS A 1 113 ? 12.309 -1.718 55.121 1.00 91.12 113 CYS A CA 1
ATOM 864 C C . CYS A 1 113 ? 12.573 -1.106 53.741 1.00 91.12 113 CYS A C 1
ATOM 866 O O . CYS A 1 113 ? 11.929 -0.128 53.366 1.00 91.12 113 CYS A O 1
ATOM 868 N N . THR A 1 114 ? 13.465 -1.722 52.967 1.00 92.81 114 THR A N 1
ATOM 869 C CA . THR A 1 114 ? 13.859 -1.266 51.622 1.00 92.81 114 THR A CA 1
ATOM 870 C C . THR A 1 114 ? 12.709 -1.277 50.614 1.00 92.81 114 THR A C 1
ATOM 872 O O . THR A 1 114 ? 12.711 -0.499 49.670 1.00 92.81 114 THR A O 1
ATOM 875 N N . SER A 1 115 ? 11.682 -2.111 50.815 1.00 92.50 115 SER A N 1
ATOM 876 C CA . SER A 1 115 ? 10.502 -2.137 49.937 1.00 92.50 115 SER A CA 1
ATOM 877 C C . SER A 1 115 ? 9.601 -0.905 50.081 1.00 92.50 115 SER A C 1
ATOM 879 O O . SER A 1 115 ? 8.832 -0.618 49.170 1.00 92.50 115 SER A O 1
ATOM 881 N N . CYS A 1 116 ? 9.644 -0.203 51.220 1.00 94.69 116 CYS A N 1
ATOM 882 C CA . CYS A 1 116 ? 8.814 0.981 51.478 1.00 94.69 116 CYS A CA 1
ATOM 883 C C . CYS A 1 116 ? 9.599 2.193 51.996 1.00 94.69 116 CYS A C 1
ATOM 885 O O . CYS A 1 116 ? 8.980 3.158 52.450 1.00 94.69 116 CYS A O 1
ATOM 887 N N . ASN A 1 117 ? 10.933 2.128 51.963 1.00 94.75 117 ASN A N 1
ATOM 888 C CA . ASN A 1 117 ? 11.859 3.144 52.466 1.00 94.75 117 ASN A CA 1
ATOM 889 C C . ASN A 1 117 ? 11.440 3.702 53.834 1.00 94.75 117 ASN A C 1
ATOM 891 O O . ASN A 1 117 ? 11.224 4.899 53.994 1.00 94.75 117 ASN A O 1
ATOM 895 N N . GLY A 1 118 ? 11.198 2.820 54.807 1.00 93.81 118 GLY A N 1
ATOM 896 C CA . GLY A 1 118 ? 10.867 3.246 56.172 1.00 93.81 118 GLY A CA 1
ATOM 897 C C . GLY A 1 118 ? 9.419 3.701 56.408 1.00 93.81 118 GLY A C 1
ATOM 898 O O . GLY A 1 118 ? 8.985 3.761 57.554 1.00 93.81 118 GLY A O 1
ATOM 899 N N . SER A 1 119 ? 8.624 3.966 55.366 1.00 95.88 119 SER A N 1
ATOM 900 C CA . SER A 1 119 ? 7.284 4.568 55.519 1.00 95.88 119 SER A CA 1
ATOM 901 C C . SER A 1 119 ? 6.194 3.600 56.002 1.00 95.88 119 SER A C 1
ATOM 903 O O . SER A 1 119 ? 5.113 4.017 56.419 1.00 95.88 119 SER A O 1
ATOM 905 N N . GLY A 1 120 ? 6.428 2.291 55.870 1.00 95.50 120 GLY A N 1
ATOM 906 C CA . GLY A 1 120 ? 5.414 1.259 56.108 1.00 95.50 120 GLY A CA 1
ATOM 907 C C . GLY A 1 120 ? 4.333 1.179 55.023 1.00 95.50 120 GLY A C 1
ATOM 908 O O . GLY A 1 120 ? 3.489 0.283 55.061 1.00 95.50 120 GLY A O 1
ATOM 909 N N . ARG A 1 121 ? 4.361 2.060 54.021 1.00 96.88 121 ARG A N 1
ATOM 910 C CA . ARG A 1 121 ? 3.338 2.162 52.981 1.00 96.88 121 ARG A CA 1
ATOM 911 C C . ARG A 1 121 ? 3.980 2.107 51.599 1.00 96.88 121 ARG A C 1
ATOM 913 O O . ARG A 1 121 ? 5.080 2.599 51.399 1.00 96.88 121 ARG A O 1
ATOM 920 N N . VAL A 1 122 ? 3.309 1.470 50.650 1.00 96.44 122 VAL A N 1
ATOM 921 C CA . VAL A 1 122 ? 3.764 1.396 49.257 1.00 96.44 122 VAL A CA 1
ATOM 922 C C . VAL A 1 122 ? 2.646 1.851 48.340 1.00 96.44 122 VAL A C 1
ATOM 924 O O . VAL A 1 122 ? 1.473 1.553 48.579 1.00 96.44 122 VAL A O 1
ATOM 927 N N . GLU A 1 123 ? 3.006 2.574 47.290 1.00 96.88 123 GLU A N 1
ATOM 928 C CA . GLU A 1 123 ? 2.081 2.846 46.200 1.00 96.88 123 GLU A CA 1
ATOM 929 C C . GLU A 1 123 ? 1.841 1.549 45.432 1.00 96.88 123 GLU A C 1
ATOM 931 O O . GLU A 1 123 ? 2.764 0.926 44.910 1.00 96.88 123 GLU A O 1
ATOM 936 N N . LYS A 1 124 ? 0.583 1.114 45.393 1.00 95.94 124 LYS A N 1
ATOM 937 C CA . LYS A 1 124 ? 0.153 -0.021 44.588 1.00 95.94 124 LYS A CA 1
ATOM 938 C C . LYS A 1 124 ? -0.763 0.498 43.495 1.00 95.94 124 LYS A C 1
ATOM 940 O O . LYS A 1 124 ? -1.778 1.128 43.782 1.00 95.94 124 LYS A O 1
ATOM 945 N N . THR A 1 125 ? -0.408 0.211 42.249 1.00 96.31 125 THR A N 1
ATOM 946 C CA . THR A 1 125 ? -1.307 0.427 41.115 1.00 96.31 125 THR A CA 1
ATOM 947 C C . THR A 1 125 ? -2.275 -0.748 41.028 1.00 96.31 125 THR A C 1
ATOM 949 O O . THR A 1 125 ? -1.851 -1.904 40.999 1.00 96.31 125 THR A O 1
ATOM 952 N N . GLU A 1 126 ? -3.572 -0.464 41.000 1.00 96.31 126 GLU A N 1
ATOM 953 C CA . GLU A 1 126 ? -4.607 -1.439 40.668 1.00 96.31 126 GLU A CA 1
ATOM 954 C C . GLU A 1 126 ? -5.447 -0.949 39.495 1.00 96.31 126 GLU A C 1
ATOM 956 O O . GLU A 1 126 ? -5.698 0.245 39.360 1.00 96.31 126 GLU A O 1
ATOM 961 N N . THR A 1 127 ? -5.877 -1.866 38.635 1.00 97.31 127 THR A N 1
ATOM 962 C CA . THR A 1 127 ? -6.748 -1.536 37.506 1.00 97.31 127 THR A CA 1
ATOM 963 C C . THR A 1 127 ? -8.196 -1.775 37.914 1.00 97.31 127 THR A C 1
ATOM 965 O O . THR A 1 127 ? -8.583 -2.919 38.169 1.00 97.31 127 THR A O 1
ATOM 968 N N . LEU A 1 128 ? -8.994 -0.711 37.976 1.00 97.38 128 LEU A N 1
ATOM 969 C CA . LEU A 1 128 ? -10.435 -0.798 38.194 1.00 97.38 128 LEU A CA 1
ATOM 970 C C . LEU A 1 128 ? -11.131 -0.937 36.843 1.00 97.38 128 LEU A C 1
ATOM 972 O O . LEU A 1 128 ? -10.920 -0.119 35.953 1.00 97.38 128 LEU A O 1
ATOM 976 N N . TRP A 1 129 ? -11.938 -1.984 36.694 1.00 97.69 129 TRP A N 1
ATOM 977 C CA . TRP A 1 129 ? -12.636 -2.305 35.451 1.00 97.69 129 TRP A CA 1
ATOM 978 C C . TRP A 1 129 ? -14.086 -1.845 35.530 1.00 97.69 129 TRP A C 1
ATOM 980 O O . TRP A 1 129 ? -14.836 -2.319 36.381 1.00 97.69 129 TRP A O 1
ATOM 990 N N . ASN A 1 130 ? -14.484 -0.958 34.622 1.00 97.94 130 ASN A N 1
ATOM 991 C CA . ASN A 1 130 ? -15.850 -0.460 34.508 1.00 97.94 130 ASN A CA 1
ATOM 992 C C . ASN A 1 130 ? -16.407 -0.781 33.123 1.00 97.94 130 ASN A C 1
ATOM 994 O O . ASN A 1 130 ? -15.727 -0.584 32.119 1.00 97.94 130 ASN A O 1
ATOM 998 N N . ASN A 1 131 ? -17.651 -1.248 33.052 1.00 98.25 131 ASN A N 1
ATOM 999 C CA . ASN A 1 131 ? -18.317 -1.427 31.765 1.00 98.25 131 ASN A CA 1
ATOM 1000 C C . ASN A 1 131 ? -18.694 -0.058 31.200 1.00 98.25 131 ASN A C 1
ATOM 1002 O O . ASN A 1 131 ? -19.327 0.745 31.883 1.00 98.25 131 ASN A O 1
ATOM 1006 N N . GLN A 1 132 ? -18.292 0.190 29.961 1.00 98.31 132 GLN A N 1
ATOM 1007 C CA . GLN A 1 132 ? -18.592 1.399 29.212 1.00 98.31 132 GLN A CA 1
ATOM 1008 C C . GLN A 1 132 ? -19.202 1.015 27.871 1.00 98.31 132 GLN A C 1
ATOM 1010 O O . GLN A 1 132 ? -18.950 -0.064 27.331 1.00 98.31 132 GLN A O 1
ATOM 1015 N N . SER A 1 133 ? -20.005 1.917 27.335 1.00 98.19 133 SER A N 1
ATOM 1016 C CA . SER A 1 133 ? -20.601 1.777 26.016 1.00 98.19 133 SER A CA 1
ATOM 1017 C C . SER A 1 133 ? -20.651 3.124 25.332 1.00 98.19 133 SER A C 1
ATOM 1019 O O . SER A 1 133 ? -20.713 4.161 25.994 1.00 98.19 133 SER A O 1
ATOM 1021 N N . GLY A 1 134 ? -20.695 3.105 24.011 1.00 98.19 134 GLY A N 1
ATOM 1022 C CA . GLY A 1 134 ? -20.812 4.314 23.226 1.00 98.19 134 GLY A CA 1
ATOM 1023 C C . GLY A 1 134 ? -21.387 4.054 21.849 1.00 98.19 134 GLY A C 1
ATOM 1024 O O . GLY A 1 134 ? -21.771 2.940 21.489 1.00 98.19 134 GLY A O 1
ATOM 1025 N N . PHE A 1 135 ? -21.445 5.131 21.085 1.00 98.44 135 PHE A N 1
ATOM 1026 C CA . PHE A 1 135 ? -21.795 5.120 19.680 1.00 98.44 135 PHE A CA 1
ATOM 1027 C C . PHE A 1 135 ? -20.564 5.529 18.880 1.00 98.44 135 PHE A C 1
ATOM 1029 O O . PHE A 1 135 ? -19.772 6.354 19.338 1.00 98.44 135 PHE A O 1
ATOM 1036 N N . VAL A 1 136 ? -20.397 4.932 17.709 1.00 98.38 136 VAL A N 1
ATOM 1037 C CA . VAL A 1 136 ? -19.351 5.291 16.760 1.00 98.38 136 VAL A CA 1
ATOM 1038 C C . VAL A 1 136 ? -19.984 5.562 15.407 1.00 98.38 136 VAL A C 1
ATOM 1040 O O . VAL A 1 136 ? -20.898 4.858 14.978 1.00 98.38 136 VAL A O 1
ATOM 1043 N N . GLU A 1 137 ? -19.469 6.579 14.736 1.00 98.31 137 GLU A N 1
ATOM 1044 C CA . GLU A 1 137 ? -19.770 6.889 13.350 1.00 98.31 137 GLU A CA 1
ATOM 1045 C C . GLU A 1 137 ? -18.449 7.071 12.613 1.00 98.31 137 GLU A C 1
ATOM 1047 O O . GLU A 1 137 ? -17.493 7.641 13.139 1.00 98.31 137 GLU A O 1
ATOM 1052 N N . THR A 1 138 ? -18.374 6.540 11.403 1.00 98.00 138 THR A N 1
ATOM 1053 C CA . THR A 1 138 ? -17.193 6.619 10.563 1.00 98.00 138 THR A CA 1
ATOM 1054 C C . THR A 1 138 ? -17.587 6.895 9.126 1.00 98.00 138 THR A C 1
ATOM 1056 O O . THR A 1 138 ? -18.668 6.527 8.666 1.00 98.00 138 THR A O 1
ATOM 1059 N N . THR A 1 139 ? -16.670 7.517 8.401 1.00 98.12 139 THR A N 1
ATOM 1060 C CA . THR A 1 139 ? -16.781 7.716 6.962 1.00 98.12 139 THR A CA 1
ATOM 1061 C C . THR A 1 139 ? -15.536 7.142 6.311 1.00 98.12 139 THR A C 1
ATOM 1063 O O . THR A 1 139 ? -14.410 7.433 6.718 1.00 98.12 139 THR A O 1
ATOM 1066 N N . VAL A 1 140 ? -15.748 6.309 5.301 1.00 97.50 140 VAL A N 1
ATOM 1067 C CA . VAL A 1 140 ? -14.723 5.891 4.353 1.00 97.50 140 VAL A CA 1
ATOM 1068 C C . VAL A 1 140 ? -14.935 6.733 3.109 1.00 97.50 140 VAL A C 1
ATOM 1070 O O . VAL A 1 140 ? -15.985 6.640 2.479 1.00 97.50 140 VAL A O 1
ATOM 1073 N N . ASP A 1 141 ? -13.954 7.566 2.782 1.00 96.19 141 ASP A N 1
ATOM 1074 C CA . ASP A 1 141 ? -13.988 8.408 1.593 1.00 96.19 141 ASP A CA 1
ATOM 1075 C C . ASP A 1 141 ? -12.919 7.953 0.602 1.00 96.19 141 ASP A C 1
ATOM 1077 O O . ASP A 1 141 ? -11.724 7.946 0.915 1.00 96.19 141 ASP A O 1
ATOM 1081 N N . SER A 1 142 ? -13.373 7.551 -0.584 1.00 94.44 142 SER A N 1
ATOM 1082 C CA . SER A 1 142 ? -12.555 7.310 -1.770 1.00 94.44 142 SER A CA 1
ATOM 1083 C C . SER A 1 142 ? -11.380 6.365 -1.508 1.00 94.44 142 SER A C 1
ATOM 1085 O O . SER A 1 142 ? -10.256 6.549 -1.986 1.00 94.44 142 SER A O 1
ATOM 1087 N N . ARG A 1 143 ? -11.628 5.319 -0.713 1.00 96.12 143 ARG A N 1
ATOM 1088 C CA . ARG A 1 143 ? -10.616 4.328 -0.370 1.00 96.12 143 ARG A CA 1
ATOM 1089 C C . ARG A 1 143 ? -10.306 3.488 -1.600 1.00 96.12 143 ARG A C 1
ATOM 1091 O O . ARG A 1 143 ? -11.149 2.749 -2.094 1.00 96.12 143 ARG A O 1
ATOM 1098 N N . VAL A 1 144 ? -9.060 3.572 -2.050 1.00 96.06 144 VAL A N 1
ATOM 1099 C CA . VAL A 1 144 ? -8.567 2.794 -3.185 1.00 96.06 144 VAL A CA 1
ATOM 1100 C C . VAL A 1 144 ? -8.129 1.400 -2.734 1.00 96.06 144 VAL A C 1
ATOM 1102 O O . VAL A 1 144 ? -7.377 1.255 -1.764 1.00 96.06 144 VAL A O 1
ATOM 1105 N N . VAL A 1 145 ? -8.580 0.378 -3.456 1.00 95.69 145 VAL A N 1
ATOM 1106 C CA . VAL A 1 145 ? -8.258 -1.034 -3.245 1.00 95.69 145 VAL A CA 1
ATOM 1107 C C . VAL A 1 145 ? -7.785 -1.636 -4.563 1.00 95.69 145 VAL A C 1
ATOM 1109 O O . VAL A 1 145 ? -8.423 -1.470 -5.598 1.00 95.69 145 VAL A O 1
ATOM 1112 N N . GLU A 1 146 ? -6.651 -2.328 -4.536 1.00 95.38 146 GLU A N 1
ATOM 1113 C CA . GLU A 1 146 ? -6.107 -3.025 -5.705 1.00 95.38 146 GLU A CA 1
ATOM 1114 C C . GLU A 1 146 ? -7.070 -4.129 -6.166 1.00 95.38 146 GLU A C 1
ATOM 1116 O O . GLU A 1 146 ? -7.536 -4.923 -5.350 1.00 95.38 146 GLU A O 1
ATOM 1121 N N . ASN A 1 147 ? -7.364 -4.187 -7.469 1.00 94.69 147 ASN A N 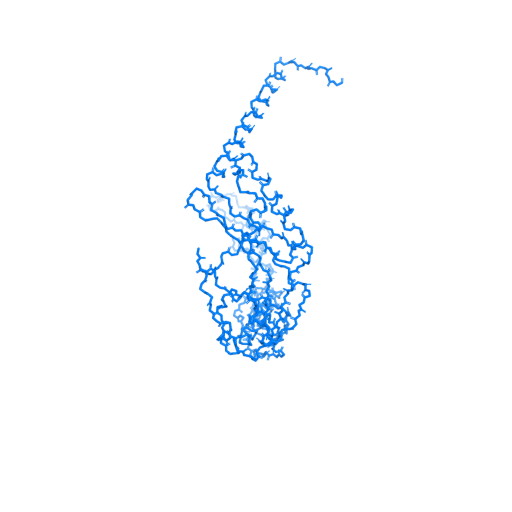1
ATOM 1122 C CA . ASN A 1 147 ? -8.198 -5.233 -8.066 1.00 94.69 147 ASN A CA 1
ATOM 1123 C C . ASN A 1 147 ? -7.443 -5.998 -9.163 1.00 94.69 147 ASN A C 1
ATOM 1125 O O . ASN A 1 147 ? -8.042 -6.376 -10.157 1.00 94.69 147 ASN A O 1
ATOM 1129 N N . TYR A 1 148 ? -6.138 -6.224 -9.019 1.00 92.81 148 TYR A N 1
ATOM 1130 C CA . TYR A 1 148 ? -5.323 -7.006 -9.959 1.00 92.81 148 TYR A CA 1
ATOM 1131 C C . TYR A 1 148 ? -4.430 -8.000 -9.211 1.00 92.81 148 TYR A C 1
ATOM 1133 O O . TYR A 1 148 ? -4.074 -7.786 -8.052 1.00 92.81 148 TYR A O 1
ATOM 1141 N N . GLY A 1 149 ? -4.082 -9.099 -9.880 1.00 88.31 149 GLY A N 1
ATOM 1142 C CA . GLY A 1 149 ? -3.261 -10.169 -9.317 1.00 88.31 149 GLY A CA 1
ATOM 1143 C C . GLY A 1 149 ? -1.764 -9.884 -9.411 1.00 88.31 149 GLY A C 1
ATOM 1144 O O . GLY A 1 149 ? -1.278 -9.404 -10.440 1.00 88.31 149 GLY A O 1
ATOM 1145 N N . GLN A 1 150 ? -1.004 -10.221 -8.364 1.00 86.38 150 GLN A N 1
ATOM 1146 C CA . GLN A 1 150 ? 0.466 -10.131 -8.394 1.00 86.38 150 GLN A CA 1
ATOM 1147 C C . GLN A 1 150 ? 1.091 -11.152 -9.356 1.00 86.38 150 GLN A C 1
ATOM 1149 O O . GLN A 1 150 ? 2.199 -10.949 -9.851 1.00 86.38 150 GLN A O 1
ATOM 1154 N N . GLU A 1 151 ? 0.370 -12.233 -9.645 1.00 84.25 151 GLU A N 1
ATOM 1155 C CA . GLU A 1 151 ? 0.689 -13.225 -10.667 1.00 84.25 151 GLU A CA 1
ATOM 1156 C C . GLU A 1 151 ? 0.667 -12.644 -12.086 1.00 84.25 151 GLU A C 1
ATOM 1158 O O . GLU A 1 151 ? 1.364 -13.151 -12.964 1.00 84.25 151 GLU A O 1
ATOM 1163 N N . HIS A 1 152 ? -0.097 -11.570 -12.310 1.00 79.56 152 HIS A N 1
ATOM 1164 C CA . HIS A 1 152 ? -0.142 -10.865 -13.589 1.00 79.56 152 HIS A CA 1
ATOM 1165 C C . HIS A 1 152 ? 0.941 -9.795 -13.671 1.00 79.56 152 HIS A C 1
ATOM 1167 O O . HIS A 1 152 ? 1.566 -9.622 -14.717 1.00 79.56 152 HIS A O 1
ATOM 1173 N N . ILE A 1 153 ? 1.181 -9.088 -12.565 1.00 84.88 153 ILE A N 1
ATOM 1174 C CA . ILE A 1 153 ? 2.176 -8.027 -12.504 1.00 84.88 153 ILE A CA 1
ATOM 1175 C C . ILE A 1 153 ? 2.758 -7.861 -11.098 1.00 84.88 153 ILE A C 1
ATOM 1177 O O . ILE A 1 153 ? 2.063 -7.563 -10.128 1.00 84.88 153 ILE A O 1
ATOM 1181 N N . ASN A 1 154 ? 4.083 -7.954 -10.998 1.00 89.31 154 ASN A N 1
ATOM 1182 C CA . ASN A 1 154 ? 4.808 -7.570 -9.792 1.00 89.31 154 ASN A CA 1
ATOM 1183 C C . ASN A 1 154 ? 5.097 -6.062 -9.832 1.00 89.31 154 ASN A C 1
ATOM 1185 O O . ASN A 1 154 ? 6.142 -5.635 -10.334 1.00 89.31 154 ASN A O 1
ATOM 1189 N N . LEU A 1 155 ? 4.139 -5.260 -9.363 1.00 91.31 155 LEU A N 1
ATOM 1190 C CA . LEU A 1 155 ? 4.227 -3.802 -9.401 1.00 91.31 155 LEU A CA 1
ATOM 1191 C C . LEU A 1 155 ? 5.338 -3.293 -8.471 1.00 91.31 155 LEU A C 1
ATOM 1193 O O . LEU A 1 155 ? 5.320 -3.532 -7.263 1.00 91.31 155 LEU A O 1
ATOM 1197 N N . LYS A 1 156 ? 6.306 -2.576 -9.043 1.00 92.62 156 LYS A N 1
ATOM 1198 C CA . LYS A 1 156 ? 7.471 -2.026 -8.330 1.00 92.62 156 LYS A CA 1
ATOM 1199 C C . LYS A 1 156 ? 7.728 -0.551 -8.630 1.00 92.62 156 LYS A C 1
ATOM 1201 O O . LYS A 1 156 ? 8.560 0.057 -7.952 1.00 92.62 156 LYS A O 1
ATOM 1206 N N . CYS A 1 157 ? 7.036 0.033 -9.612 1.00 86.81 157 CYS A N 1
ATOM 1207 C CA . CYS A 1 157 ? 6.960 1.488 -9.729 1.00 86.81 157 CYS A CA 1
ATOM 1208 C C . CYS A 1 157 ? 6.283 2.057 -8.469 1.00 86.81 157 CYS A C 1
ATOM 1210 O O . CYS A 1 157 ? 5.487 1.366 -7.841 1.00 86.81 157 CYS A O 1
ATOM 1212 N N . GLY A 1 158 ? 6.684 3.259 -8.050 1.00 81.62 158 GLY A N 1
ATOM 1213 C CA . GLY A 1 158 ? 6.496 3.778 -6.690 1.00 81.62 158 GLY A CA 1
ATOM 1214 C C . GLY A 1 158 ? 5.051 3.981 -6.203 1.00 81.62 158 GLY A C 1
ATOM 1215 O O . GLY A 1 158 ? 4.111 3.257 -6.528 1.00 81.62 158 GLY A O 1
ATOM 1216 N N . LYS A 1 159 ? 4.860 4.959 -5.310 1.00 88.25 159 LYS A N 1
ATOM 1217 C CA . LYS A 1 159 ? 3.523 5.243 -4.769 1.00 88.25 159 LYS A CA 1
ATOM 1218 C C . LYS A 1 159 ? 2.686 5.954 -5.830 1.00 88.25 159 LYS A C 1
ATOM 1220 O O . LYS A 1 159 ? 3.044 7.047 -6.257 1.00 88.25 159 LYS A O 1
ATOM 1225 N N . ARG A 1 160 ? 1.560 5.341 -6.184 1.00 91.62 160 ARG A N 1
ATOM 1226 C CA . ARG A 1 160 ? 0.572 5.877 -7.124 1.00 91.62 160 ARG A CA 1
ATOM 1227 C C . ARG A 1 160 ? -0.084 7.128 -6.548 1.00 91.62 160 ARG A C 1
ATOM 1229 O O . ARG A 1 160 ? -0.411 7.171 -5.359 1.00 91.62 160 ARG A O 1
ATOM 1236 N N . ASN A 1 161 ? -0.268 8.136 -7.392 1.00 90.06 161 ASN A N 1
ATOM 1237 C CA . ASN A 1 161 ? -0.990 9.353 -7.037 1.00 90.06 161 ASN A CA 1
ATOM 1238 C C . ASN A 1 161 ? -2.462 9.225 -7.445 1.00 90.06 161 ASN A C 1
ATOM 1240 O O . ASN A 1 161 ? -2.779 9.350 -8.623 1.00 90.06 161 ASN A O 1
ATOM 1244 N N . PHE A 1 162 ? -3.334 9.001 -6.463 1.00 89.56 162 PHE A N 1
ATOM 1245 C CA . PHE A 1 162 ? -4.786 8.882 -6.632 1.00 89.56 162 PHE A CA 1
ATOM 1246 C C . PHE A 1 162 ? -5.538 10.197 -6.364 1.00 89.56 162 PHE A C 1
ATOM 1248 O O . PHE A 1 162 ? -6.741 10.199 -6.135 1.00 89.56 162 PHE A O 1
ATOM 1255 N N . SER A 1 163 ? -4.841 11.330 -6.356 1.00 88.44 163 SER A N 1
ATOM 1256 C CA . SER A 1 163 ? -5.450 12.661 -6.230 1.00 88.44 163 SER A CA 1
ATOM 1257 C C . SER A 1 163 ? -5.522 13.394 -7.569 1.00 88.44 163 SER A C 1
ATOM 1259 O O . SER A 1 163 ? -5.627 14.614 -7.601 1.00 88.44 163 SER A O 1
ATOM 1261 N N . VAL A 1 164 ? -5.403 12.656 -8.672 1.00 83.50 164 VAL A N 1
ATOM 1262 C CA . VAL A 1 164 ? -5.435 13.200 -10.029 1.00 83.50 164 VAL A CA 1
ATOM 1263 C C . VAL A 1 164 ? -6.812 13.073 -10.649 1.00 83.50 164 VAL A C 1
ATOM 1265 O O . VAL A 1 164 ? -7.566 12.154 -10.327 1.00 83.50 164 VAL A O 1
ATOM 1268 N N . ASP A 1 165 ? -7.098 13.987 -11.570 1.00 86.88 165 ASP A N 1
ATOM 1269 C CA . ASP A 1 165 ? -8.359 14.004 -12.293 1.00 86.88 165 ASP A CA 1
ATOM 1270 C C . ASP A 1 165 ? -8.597 12.672 -13.014 1.00 86.88 165 ASP A C 1
ATOM 1272 O O . ASP A 1 165 ? -7.689 12.028 -13.559 1.00 86.88 165 ASP A O 1
ATOM 1276 N N . SER A 1 166 ? -9.858 12.260 -13.004 1.00 88.12 166 SER A N 1
ATOM 1277 C CA . SER A 1 166 ? -10.333 11.088 -13.720 1.00 88.12 166 SER A CA 1
ATOM 1278 C C . SER A 1 166 ? -11.528 11.468 -14.582 1.00 88.12 166 SER A C 1
ATOM 1280 O O . SER A 1 166 ? -12.256 12.418 -14.296 1.00 88.12 166 SER A O 1
ATOM 1282 N N . SER A 1 167 ? -11.690 10.748 -15.684 1.00 90.19 167 SER A N 1
ATOM 1283 C CA . SER A 1 167 ? -12.825 10.884 -16.590 1.00 90.19 167 SER A CA 1
ATOM 1284 C C . SER A 1 167 ? -13.684 9.635 -16.501 1.00 90.19 167 SER A C 1
ATOM 1286 O O . SER A 1 167 ? -13.163 8.521 -16.448 1.00 90.19 167 SER A O 1
ATOM 1288 N N . TRP A 1 168 ? -15.001 9.811 -16.484 1.00 90.75 168 TRP A N 1
ATOM 1289 C CA . TRP A 1 168 ? -15.937 8.693 -16.528 1.00 90.75 168 TRP A CA 1
ATOM 1290 C C . TRP A 1 168 ? -15.969 8.096 -17.934 1.00 90.75 168 TRP A C 1
ATOM 1292 O O . TRP A 1 168 ? -16.052 8.828 -18.920 1.00 90.75 168 TRP A O 1
ATOM 1302 N N . LEU A 1 169 ? -15.901 6.772 -18.018 1.00 87.06 169 LEU A N 1
ATOM 1303 C CA . LEU A 1 169 ? -15.946 6.021 -19.264 1.00 87.06 169 LEU A CA 1
ATOM 1304 C C . LEU A 1 169 ? -17.304 5.366 -19.462 1.00 87.06 169 LEU A C 1
ATOM 1306 O O . LEU A 1 169 ? -17.876 4.775 -18.545 1.00 87.06 169 LEU A O 1
ATOM 1310 N N . SER A 1 170 ? -17.771 5.374 -20.707 1.00 84.31 170 SER A N 1
ATOM 1311 C CA . SER A 1 170 ? -18.832 4.464 -21.119 1.00 84.31 170 SER A CA 1
ATOM 1312 C C . SER A 1 170 ? -18.283 3.038 -21.293 1.00 84.31 170 SER A C 1
ATOM 1314 O O . SER A 1 170 ? -17.128 2.864 -21.694 1.00 84.31 170 SER A O 1
ATOM 1316 N N . PRO A 1 171 ? -19.104 1.987 -21.099 1.00 79.56 171 PRO A N 1
ATOM 1317 C CA . PRO A 1 171 ? -18.657 0.604 -21.277 1.00 79.56 171 PRO A CA 1
ATOM 1318 C C . PRO A 1 171 ? -18.011 0.310 -22.642 1.00 79.56 171 PRO A C 1
ATOM 1320 O O . PRO A 1 171 ? -17.092 -0.497 -22.728 1.00 79.56 171 PRO A O 1
ATOM 1323 N N . LYS A 1 172 ? -18.441 0.997 -23.710 1.00 83.44 172 LYS A N 1
ATOM 1324 C CA . LYS A 1 172 ? -17.891 0.830 -25.069 1.00 83.44 172 LYS A CA 1
ATOM 1325 C C . LYS A 1 172 ? -16.480 1.398 -25.229 1.00 83.44 172 LYS A C 1
ATOM 1327 O O . LYS A 1 172 ? -15.759 1.004 -26.139 1.00 83.44 172 LYS A O 1
ATOM 1332 N N . GLU A 1 173 ? -16.087 2.363 -24.402 1.00 86.38 173 GLU A N 1
ATOM 1333 C CA . GLU A 1 173 ? -14.760 2.980 -24.487 1.00 86.38 173 GLU A CA 1
ATOM 1334 C C . GLU A 1 173 ? -13.681 2.114 -23.846 1.00 86.38 173 GLU A C 1
ATOM 1336 O O . GLU A 1 173 ? -12.526 2.196 -24.250 1.00 86.38 173 GLU A O 1
ATOM 1341 N N . ILE A 1 174 ? -14.070 1.235 -22.922 1.00 84.06 174 ILE A N 1
ATOM 1342 C CA . ILE A 1 174 ? -13.180 0.316 -22.203 1.00 84.06 174 ILE A CA 1
ATOM 1343 C C . ILE A 1 174 ? -12.456 -0.624 -23.164 1.00 84.06 174 ILE A C 1
ATOM 1345 O O . ILE A 1 174 ? -11.278 -0.910 -22.975 1.00 84.06 174 ILE A O 1
ATOM 1349 N N . GLU A 1 175 ? -13.132 -1.051 -24.232 1.00 84.88 175 GLU A N 1
ATOM 1350 C CA . GLU A 1 175 ? -12.578 -1.941 -25.260 1.00 84.88 175 GLU A CA 1
ATOM 1351 C C . GLU A 1 175 ? -11.345 -1.357 -25.973 1.00 84.88 175 GLU A C 1
ATOM 1353 O O . GLU A 1 175 ? -10.597 -2.096 -26.608 1.00 84.88 175 GLU A O 1
ATOM 1358 N N . LYS A 1 176 ? -11.113 -0.040 -25.872 1.00 88.94 176 LYS A N 1
ATOM 1359 C CA . LYS A 1 176 ? -9.963 0.646 -26.480 1.00 88.94 176 LYS A CA 1
ATOM 1360 C C . LYS A 1 176 ? -8.693 0.573 -25.630 1.00 88.94 176 LYS A C 1
ATOM 1362 O O . LYS A 1 176 ? -7.638 0.994 -26.101 1.00 88.94 176 LYS A O 1
ATOM 1367 N N . TYR A 1 177 ? -8.795 0.110 -24.387 1.00 89.50 177 TYR A N 1
ATOM 1368 C CA . TYR A 1 177 ? -7.696 0.115 -23.430 1.00 89.50 177 TYR A CA 1
ATOM 1369 C C . TYR A 1 177 ? -7.195 -1.303 -23.169 1.00 89.50 177 TYR A C 1
ATOM 1371 O O . TYR A 1 177 ? -7.977 -2.245 -23.038 1.00 89.50 177 TYR A O 1
ATOM 1379 N N . ASP A 1 178 ? -5.877 -1.441 -23.063 1.00 92.38 178 ASP A N 1
ATOM 1380 C CA . ASP A 1 178 ? -5.248 -2.664 -22.581 1.00 92.38 178 ASP A CA 1
ATOM 1381 C C . ASP A 1 178 ? -5.277 -2.642 -21.048 1.00 92.38 178 ASP A C 1
ATOM 1383 O O . ASP A 1 178 ? -4.665 -1.783 -20.411 1.00 92.38 178 ASP A O 1
ATOM 1387 N N . ILE A 1 179 ? -6.064 -3.531 -20.449 1.00 91.69 179 ILE A N 1
ATOM 1388 C CA . ILE A 1 179 ? -6.332 -3.548 -19.010 1.00 91.69 179 ILE A CA 1
ATOM 1389 C C . ILE A 1 179 ? -5.757 -4.834 -18.434 1.00 91.69 179 ILE A C 1
ATOM 1391 O O . ILE A 1 179 ? -6.053 -5.931 -18.911 1.00 91.69 179 ILE A O 1
ATOM 1395 N N . ILE A 1 180 ? -4.968 -4.701 -17.369 1.00 92.06 180 ILE A N 1
ATOM 1396 C CA . ILE A 1 180 ? -4.479 -5.854 -16.618 1.00 92.06 180 ILE A CA 1
ATOM 1397 C C . ILE A 1 180 ? -5.685 -6.602 -16.035 1.00 92.06 180 ILE A C 1
ATOM 1399 O O . ILE A 1 180 ? -6.527 -5.962 -15.399 1.00 92.06 180 ILE A O 1
ATOM 1403 N N . PRO A 1 181 ? -5.782 -7.934 -16.222 1.00 90.00 181 PRO A N 1
ATOM 1404 C CA . PRO A 1 181 ? -6.941 -8.698 -15.791 1.00 90.00 181 PRO A CA 1
ATOM 1405 C C . PRO A 1 181 ? -7.287 -8.446 -14.317 1.00 90.00 181 PRO A C 1
ATOM 1407 O O . PRO A 1 181 ? -6.416 -8.579 -13.447 1.00 90.00 181 PRO A O 1
ATOM 1410 N N . PRO A 1 182 ? -8.540 -8.068 -14.024 1.00 91.00 182 PRO A N 1
ATOM 1411 C CA . PRO A 1 182 ? -8.968 -7.840 -12.659 1.00 91.00 182 PRO A CA 1
ATOM 1412 C C . PRO A 1 182 ? -9.109 -9.160 -11.891 1.00 91.00 182 PRO A C 1
ATOM 1414 O O . PRO A 1 182 ? -9.509 -10.173 -12.464 1.00 91.00 182 PRO A O 1
ATOM 1417 N N . LEU A 1 183 ? -8.856 -9.142 -10.579 1.00 91.12 183 LEU A N 1
ATOM 1418 C CA . LEU A 1 183 ? -9.083 -10.312 -9.715 1.00 91.12 183 LEU A CA 1
ATOM 1419 C C . LEU A 1 183 ? -10.569 -10.596 -9.521 1.00 91.12 183 LEU A C 1
ATOM 1421 O O . LEU A 1 183 ? -10.993 -11.748 -9.453 1.00 91.12 183 LEU A O 1
ATOM 1425 N N . GLN A 1 184 ? -11.355 -9.531 -9.382 1.00 88.69 184 GLN A N 1
ATOM 1426 C CA . GLN A 1 184 ? -12.767 -9.607 -9.064 1.00 88.69 184 GLN A CA 1
ATOM 1427 C C . GLN A 1 184 ? -13.588 -8.867 -10.110 1.00 88.69 184 GLN A C 1
ATOM 1429 O O . GLN A 1 184 ? -13.422 -7.664 -10.326 1.00 88.69 184 GLN A O 1
ATOM 1434 N N . THR A 1 185 ? -14.502 -9.611 -10.724 1.00 83.62 185 THR A N 1
ATOM 1435 C CA . THR A 1 185 ? -15.361 -9.167 -11.830 1.00 83.62 185 THR A CA 1
ATOM 1436 C C . THR A 1 185 ? -16.846 -9.384 -11.561 1.00 83.62 185 THR A C 1
ATOM 1438 O O . THR A 1 185 ? -17.690 -8.982 -12.360 1.00 83.62 185 THR A O 1
ATOM 1441 N N . GLU A 1 186 ? -17.180 -10.030 -10.441 1.00 87.38 186 GLU A N 1
ATOM 1442 C CA . GLU A 1 186 ? -18.557 -10.355 -10.086 1.00 87.38 186 GLU A CA 1
ATOM 1443 C C . GLU A 1 186 ? -19.408 -9.098 -9.881 1.00 87.38 186 GLU A C 1
ATOM 1445 O O . GLU A 1 186 ? -18.987 -8.124 -9.251 1.00 87.38 186 GLU A O 1
ATOM 1450 N N . ALA A 1 187 ? -20.659 -9.169 -10.333 1.00 84.19 187 ALA A N 1
ATOM 1451 C CA . ALA A 1 187 ? -21.665 -8.149 -10.076 1.00 84.19 187 ALA A CA 1
ATOM 1452 C C . ALA A 1 187 ? -21.770 -7.816 -8.578 1.00 84.19 187 ALA A C 1
ATOM 1454 O O . ALA A 1 187 ? -21.825 -8.705 -7.722 1.00 84.19 187 ALA A O 1
ATOM 1455 N N . GLY A 1 188 ? -21.784 -6.522 -8.251 1.00 89.25 188 GLY A N 1
ATOM 1456 C CA . GLY A 1 188 ? -21.905 -6.037 -6.872 1.00 89.25 188 GLY A CA 1
ATOM 1457 C C . GLY A 1 188 ? -20.702 -6.320 -5.961 1.00 89.25 188 GLY A C 1
ATOM 1458 O O . GLY A 1 188 ? -20.784 -6.054 -4.762 1.00 89.25 188 GLY A O 1
ATOM 1459 N N . ILE A 1 189 ? -19.575 -6.842 -6.470 1.00 93.12 189 ILE A N 1
ATOM 1460 C CA . ILE A 1 189 ? -18.393 -7.086 -5.625 1.00 93.12 189 ILE A CA 1
ATOM 1461 C C . ILE A 1 189 ? -17.832 -5.793 -5.026 1.00 93.12 189 ILE A C 1
ATOM 1463 O O . ILE A 1 189 ? -17.507 -5.776 -3.843 1.00 93.12 189 ILE A O 1
ATOM 1467 N N . GLY A 1 190 ? -17.807 -4.699 -5.795 1.00 91.94 190 GLY A N 1
ATOM 1468 C CA . GLY A 1 190 ? -17.369 -3.392 -5.304 1.00 91.94 190 GLY A CA 1
ATOM 1469 C C . GLY A 1 190 ? -18.219 -2.892 -4.131 1.00 91.94 190 GLY A C 1
ATOM 1470 O O . GLY A 1 190 ? -17.670 -2.416 -3.144 1.00 91.94 190 GLY A O 1
ATOM 1471 N N . GLN A 1 191 ? -19.546 -3.070 -4.190 1.00 94.25 191 GLN A N 1
ATOM 1472 C CA . GLN A 1 191 ? -20.457 -2.699 -3.097 1.00 94.25 191 GLN A CA 1
ATOM 1473 C C . GLN A 1 191 ? -20.220 -3.553 -1.847 1.00 94.25 191 GLN A C 1
ATOM 1475 O O . GLN A 1 191 ? -20.071 -3.005 -0.759 1.00 94.25 191 GLN A O 1
ATOM 1480 N N . ARG A 1 192 ? -20.091 -4.880 -1.999 1.00 96.19 192 ARG A N 1
ATOM 1481 C CA . ARG A 1 192 ? -19.753 -5.784 -0.881 1.00 96.19 192 ARG A CA 1
ATOM 1482 C C . ARG A 1 192 ? -18.404 -5.429 -0.249 1.00 96.19 192 ARG A C 1
ATOM 1484 O O . ARG A 1 192 ? -18.256 -5.475 0.968 1.00 96.19 192 ARG A O 1
AT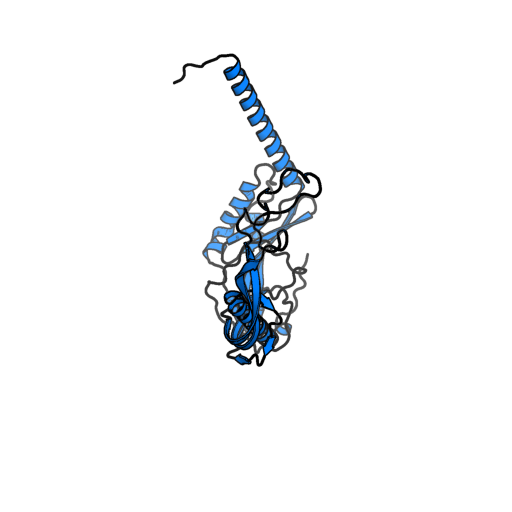OM 1491 N N . LEU A 1 193 ? -17.420 -5.066 -1.071 1.00 96.06 193 LEU A N 1
ATOM 1492 C CA . LEU A 1 193 ? -16.100 -4.637 -0.617 1.00 96.06 193 LEU A CA 1
ATOM 1493 C C . LEU A 1 193 ? -16.171 -3.304 0.143 1.00 96.06 193 LEU A C 1
ATOM 1495 O O . LEU A 1 193 ? -15.539 -3.168 1.190 1.00 96.06 193 LEU A O 1
ATOM 1499 N N . ALA A 1 194 ? -16.953 -2.346 -0.357 1.00 96.31 194 ALA A N 1
ATOM 1500 C CA . ALA A 1 194 ? -17.205 -1.071 0.303 1.00 96.31 194 ALA A CA 1
ATOM 1501 C C . ALA A 1 194 ? -17.876 -1.266 1.670 1.00 96.31 194 ALA A C 1
ATOM 1503 O O . ALA A 1 194 ? -17.378 -0.754 2.668 1.00 96.31 194 ALA A O 1
ATOM 1504 N N . GLU A 1 195 ? -18.936 -2.077 1.739 1.00 97.75 195 GLU A N 1
ATOM 1505 C CA . GLU A 1 195 ? -19.610 -2.443 2.991 1.00 97.75 195 GLU A CA 1
ATOM 1506 C C . GLU A 1 195 ? -18.645 -3.067 4.002 1.00 97.75 195 GLU A C 1
ATOM 1508 O O . GLU A 1 195 ? -18.620 -2.658 5.163 1.00 97.75 195 GLU A O 1
ATOM 1513 N N . GLU A 1 196 ? -17.821 -4.021 3.563 1.00 97.94 196 GLU A N 1
ATOM 1514 C CA . GLU A 1 196 ? -16.849 -4.694 4.426 1.00 97.94 196 GLU A CA 1
ATOM 1515 C C . GLU A 1 196 ? -15.795 -3.727 4.975 1.00 97.94 196 GLU A C 1
ATOM 1517 O O . GLU A 1 196 ? -15.474 -3.760 6.164 1.00 97.94 196 GLU A O 1
ATOM 1522 N N . ILE A 1 197 ? -15.254 -2.853 4.122 1.00 97.88 197 ILE A N 1
ATOM 1523 C CA . ILE A 1 197 ? -14.246 -1.866 4.518 1.00 97.88 197 ILE A CA 1
ATOM 1524 C C . ILE A 1 197 ? -14.847 -0.840 5.477 1.00 97.88 197 ILE A C 1
ATOM 1526 O O . ILE A 1 197 ? -14.232 -0.536 6.500 1.00 97.88 197 ILE A O 1
ATOM 1530 N N . THR A 1 198 ? -16.048 -0.339 5.185 1.00 98.12 198 THR A N 1
ATOM 1531 C CA . THR A 1 198 ? -16.764 0.587 6.065 1.00 98.12 198 THR A CA 1
ATOM 1532 C C . THR A 1 198 ? -17.051 -0.059 7.417 1.00 98.12 198 THR A C 1
ATOM 1534 O O . THR A 1 198 ? -16.737 0.546 8.439 1.00 98.12 198 THR A O 1
ATOM 1537 N N . ARG A 1 199 ? -17.539 -1.308 7.445 1.00 98.31 199 ARG A N 1
ATOM 1538 C CA . ARG A 1 199 ? -17.780 -2.060 8.686 1.00 98.31 199 ARG A CA 1
ATOM 1539 C C . ARG A 1 199 ? -16.509 -2.211 9.522 1.00 98.31 199 ARG A C 1
ATOM 1541 O O . ARG A 1 199 ? -16.514 -1.844 10.693 1.00 98.31 199 ARG A O 1
ATOM 1548 N N . ARG A 1 200 ? -15.410 -2.689 8.925 1.00 98.19 200 ARG A N 1
ATOM 1549 C CA . ARG A 1 200 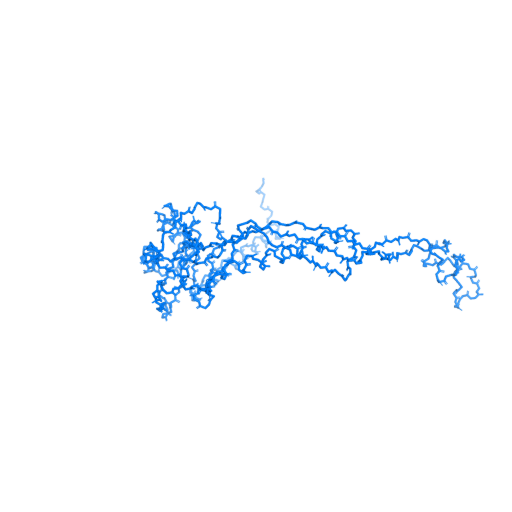? -14.121 -2.837 9.630 1.00 98.19 200 ARG A CA 1
ATOM 1550 C C . ARG A 1 200 ? -13.613 -1.507 10.168 1.00 98.19 200 ARG A C 1
ATOM 1552 O O . ARG A 1 200 ? -13.167 -1.436 11.305 1.00 98.19 200 ARG A O 1
ATOM 1559 N N . LYS A 1 201 ? -13.730 -0.432 9.385 1.00 98.19 201 LYS A N 1
ATOM 1560 C CA . LYS A 1 201 ? -13.330 0.903 9.834 1.00 98.19 201 LYS A CA 1
ATOM 1561 C C . LYS A 1 201 ? -14.177 1.382 11.020 1.00 98.19 201 LYS A C 1
ATOM 1563 O O . LYS A 1 201 ? -13.631 2.016 11.918 1.00 98.19 201 LYS A O 1
ATOM 1568 N N . THR A 1 202 ? -15.474 1.060 11.060 1.00 98.31 202 THR A N 1
ATOM 1569 C CA . THR A 1 202 ? -16.344 1.341 12.218 1.00 98.31 202 THR A CA 1
ATOM 1570 C C . THR A 1 202 ? -15.868 0.587 13.460 1.00 98.31 202 THR A C 1
ATOM 1572 O O . THR A 1 202 ? -15.817 1.163 14.545 1.00 98.31 202 THR A O 1
ATOM 1575 N N . GLU A 1 203 ? -15.482 -0.680 13.305 1.00 98.31 203 GLU A N 1
ATOM 1576 C CA . GLU A 1 203 ? -14.954 -1.509 14.394 1.00 98.31 203 GLU A CA 1
ATOM 1577 C C . GLU A 1 203 ? -13.602 -0.994 14.919 1.00 98.31 203 GLU A C 1
ATOM 1579 O O . GLU A 1 203 ? -13.426 -0.843 16.132 1.00 98.31 203 GLU A O 1
ATOM 1584 N N . ASP A 1 204 ? -12.677 -0.641 14.023 1.00 98.19 204 ASP A N 1
ATOM 1585 C CA . ASP A 1 204 ? -11.375 -0.057 14.368 1.00 98.19 204 ASP A CA 1
ATOM 1586 C C . ASP A 1 204 ? -11.526 1.288 15.099 1.00 98.19 204 ASP A C 1
ATOM 1588 O O . ASP A 1 204 ? -10.792 1.594 16.046 1.00 98.19 204 ASP A O 1
ATOM 1592 N N . GLU A 1 205 ? -12.495 2.105 14.680 1.00 98.44 205 GLU A N 1
ATOM 1593 C CA . GLU A 1 205 ? -12.783 3.393 15.309 1.00 98.44 205 GLU A CA 1
ATOM 1594 C C . GLU A 1 205 ? -13.405 3.205 16.700 1.00 98.44 205 GLU A C 1
ATOM 1596 O O . GLU A 1 205 ? -12.992 3.871 17.649 1.00 98.44 205 GLU A O 1
ATOM 1601 N N . ALA A 1 206 ? -14.313 2.234 16.869 1.00 98.44 206 ALA A N 1
ATOM 1602 C CA . ALA A 1 206 ? -14.836 1.865 18.186 1.00 98.44 206 ALA A CA 1
ATOM 1603 C C . ALA A 1 206 ? -13.709 1.431 19.135 1.00 98.44 206 ALA A C 1
ATOM 1605 O O . ALA A 1 206 ? -13.676 1.849 20.294 1.00 98.44 206 ALA A O 1
ATOM 1606 N N . HIS A 1 207 ? -12.755 0.637 18.639 1.00 98.25 207 HIS A N 1
ATOM 1607 C CA . HIS A 1 207 ? -11.580 0.243 19.411 1.00 98.25 207 HIS A CA 1
ATOM 1608 C C . HIS A 1 207 ? -10.708 1.447 19.779 1.00 98.25 207 HIS A C 1
ATOM 1610 O O . HIS A 1 207 ? -10.284 1.576 20.929 1.00 98.25 207 HIS A O 1
ATOM 1616 N N . THR A 1 208 ? -10.470 2.352 18.829 1.00 98.31 208 THR A N 1
ATOM 1617 C CA . THR A 1 208 ? -9.705 3.585 19.056 1.00 98.31 208 THR A CA 1
ATOM 1618 C C . THR A 1 208 ? -10.353 4.437 20.148 1.00 98.31 208 THR A C 1
ATOM 1620 O O . THR A 1 208 ? -9.681 4.765 21.128 1.00 98.31 208 THR A O 1
ATOM 1623 N N . ILE A 1 209 ? -11.660 4.701 20.058 1.00 98.25 209 ILE A N 1
ATOM 1624 C CA . ILE A 1 209 ? -12.425 5.453 21.065 1.00 98.25 209 ILE A CA 1
ATOM 1625 C C . ILE A 1 209 ? -12.358 4.769 22.438 1.00 98.25 209 ILE A C 1
ATOM 1627 O O . ILE A 1 209 ? -12.037 5.416 23.434 1.00 98.25 209 ILE A O 1
ATOM 1631 N N . ALA A 1 210 ? -12.607 3.458 22.511 1.00 97.88 210 ALA A N 1
ATOM 1632 C CA . ALA A 1 210 ? -12.549 2.712 23.769 1.00 97.88 210 ALA A CA 1
ATOM 1633 C C . ALA A 1 210 ? -11.145 2.761 24.402 1.00 97.88 210 ALA A C 1
ATOM 1635 O O . ALA A 1 210 ? -11.010 2.945 25.611 1.00 97.88 210 ALA A O 1
ATOM 1636 N N . SER A 1 211 ? -10.089 2.650 23.589 1.00 97.62 211 SER A N 1
ATOM 1637 C CA . SER A 1 211 ? -8.699 2.665 24.064 1.00 97.62 211 SER A CA 1
ATOM 1638 C C . SER A 1 211 ? -8.248 4.015 24.620 1.00 97.62 211 SER A C 1
ATOM 1640 O O . SER A 1 211 ? -7.406 4.060 25.516 1.00 97.62 211 SER A O 1
ATOM 1642 N N . GLN A 1 212 ? -8.847 5.119 24.161 1.00 97.88 212 GLN A N 1
ATOM 1643 C CA . GLN A 1 212 ? -8.603 6.447 24.731 1.00 97.88 212 GLN A CA 1
ATOM 1644 C C . GLN A 1 212 ? -9.126 6.567 26.171 1.00 97.88 212 GLN A C 1
ATOM 1646 O O . GLN A 1 212 ? -8.670 7.433 26.916 1.00 97.88 212 GLN A O 1
ATOM 1651 N N . MET A 1 213 ? -10.049 5.693 26.587 1.00 97.31 213 MET A N 1
ATOM 1652 C CA . MET A 1 213 ? -10.619 5.690 27.937 1.00 97.31 213 MET A CA 1
ATOM 1653 C C . MET A 1 213 ? -9.816 4.840 28.937 1.00 97.31 213 MET A C 1
ATOM 1655 O O . MET A 1 213 ? -10.018 4.970 30.144 1.00 97.31 213 MET A O 1
ATOM 1659 N N . GLY A 1 214 ? -8.915 3.968 28.471 1.00 97.38 214 GLY A N 1
ATOM 1660 C CA . GLY A 1 214 ? -8.110 3.092 29.324 1.00 97.38 214 GLY A CA 1
ATOM 1661 C C . GLY A 1 214 ? -7.769 1.753 28.669 1.00 97.38 214 GLY A C 1
ATOM 1662 O O . GLY A 1 214 ? -7.816 1.593 27.452 1.00 97.38 214 GLY A O 1
ATOM 1663 N N . GLN A 1 215 ? -7.417 0.760 29.487 1.00 97.44 215 GLN A N 1
ATOM 1664 C CA . GLN A 1 215 ? -7.193 -0.604 29.000 1.00 97.44 215 GLN A CA 1
ATOM 1665 C C . GLN A 1 215 ? -8.523 -1.229 28.570 1.00 97.44 215 GLN A C 1
ATOM 1667 O O . GLN A 1 215 ? -9.482 -1.196 29.331 1.00 97.44 215 GLN A O 1
ATOM 1672 N N . VAL A 1 216 ? -8.589 -1.843 27.390 1.00 98.12 216 VAL A N 1
ATOM 1673 C CA . VAL A 1 216 ? -9.843 -2.383 26.838 1.00 98.12 216 VAL A CA 1
ATOM 1674 C C . VAL A 1 216 ? -9.889 -3.905 26.979 1.00 98.12 216 VAL A C 1
ATOM 1676 O O . VAL A 1 216 ? -8.916 -4.595 26.676 1.00 98.12 216 VAL A O 1
ATOM 1679 N N . LYS A 1 217 ? -11.035 -4.447 27.405 1.00 97.81 217 LYS A N 1
ATOM 1680 C CA . LYS A 1 217 ? -11.360 -5.883 27.357 1.00 97.81 217 LYS A CA 1
ATOM 1681 C C . LYS A 1 217 ? -12.767 -6.106 26.822 1.00 97.81 217 LYS A C 1
ATOM 1683 O O . LYS A 1 217 ? -13.667 -5.319 27.103 1.00 97.81 217 LYS A O 1
ATOM 1688 N N . ASN A 1 218 ? -12.959 -7.232 26.131 1.00 97.56 218 ASN A N 1
ATOM 1689 C CA . ASN A 1 218 ? -14.263 -7.694 25.645 1.00 97.56 218 ASN A CA 1
ATOM 1690 C C . ASN A 1 218 ? -15.011 -6.630 24.825 1.00 97.56 218 ASN A C 1
ATOM 1692 O O . ASN A 1 218 ? -16.213 -6.453 25.004 1.00 97.56 218 ASN A O 1
ATOM 1696 N N . LEU A 1 219 ? -14.294 -5.899 23.965 1.00 98.12 219 LEU A N 1
ATOM 1697 C CA . LEU A 1 219 ? -14.924 -4.956 23.049 1.00 98.12 219 LEU A CA 1
ATOM 1698 C C . LEU A 1 219 ? -15.843 -5.721 22.096 1.00 98.12 219 LEU A C 1
ATOM 1700 O O . LEU A 1 219 ? -15.418 -6.667 21.434 1.00 98.12 219 LEU A O 1
ATOM 1704 N N . GLN A 1 220 ? -17.093 -5.288 22.032 1.00 98.19 220 GLN A N 1
ATOM 1705 C CA . GLN A 1 220 ? -18.083 -5.763 21.081 1.00 98.19 220 GLN A CA 1
ATOM 1706 C C . GLN A 1 220 ? -18.666 -4.562 20.357 1.00 98.19 220 GLN A C 1
ATOM 1708 O O . GLN A 1 220 ? -18.980 -3.552 20.988 1.00 98.19 220 GLN A O 1
ATOM 1713 N N . VAL A 1 221 ? -18.824 -4.694 19.045 1.00 97.94 221 VAL A N 1
ATOM 1714 C CA . VAL A 1 221 ? -19.509 -3.720 18.200 1.00 97.94 221 VAL A CA 1
ATOM 1715 C C . VAL A 1 221 ? -20.740 -4.414 17.636 1.00 97.94 221 VAL A C 1
ATOM 1717 O O . VAL A 1 221 ? -20.645 -5.499 17.065 1.00 97.94 221 VAL A O 1
ATOM 1720 N N . VAL A 1 222 ? -21.910 -3.828 17.863 1.00 97.38 222 VAL A N 1
ATOM 1721 C CA . VAL A 1 222 ? -23.212 -4.392 17.497 1.00 97.38 222 VAL A CA 1
ATOM 1722 C C . VAL A 1 222 ? -24.013 -3.381 16.689 1.00 97.38 222 VAL A C 1
ATOM 1724 O O . VAL A 1 222 ? -23.745 -2.178 16.731 1.00 97.38 222 VAL A O 1
ATOM 1727 N N . ASN A 1 223 ? -25.019 -3.878 15.964 1.00 96.81 223 ASN A N 1
ATOM 1728 C CA . ASN A 1 223 ? -25.906 -3.060 15.132 1.00 96.81 223 ASN A CA 1
ATOM 1729 C C . ASN A 1 223 ? -25.129 -2.170 14.148 1.00 96.81 223 ASN A C 1
ATOM 1731 O O . ASN A 1 223 ? -25.430 -0.987 14.010 1.00 96.81 223 ASN A O 1
ATOM 1735 N N . VAL A 1 224 ? -24.095 -2.724 13.500 1.00 97.50 224 VAL A N 1
ATOM 1736 C CA . VAL A 1 224 ? -23.337 -1.965 12.503 1.00 97.50 224 VAL A CA 1
ATOM 1737 C C . VAL A 1 224 ? -24.216 -1.742 11.278 1.00 97.50 224 VAL A C 1
ATOM 1739 O O . VAL A 1 224 ? -24.643 -2.692 10.621 1.00 97.50 224 VAL A O 1
ATOM 1742 N N . HIS A 1 225 ? -24.488 -0.477 10.986 1.00 97.88 225 HIS A N 1
ATOM 1743 C CA . HIS A 1 225 ? -25.272 -0.033 9.848 1.00 97.88 225 HIS A CA 1
ATOM 1744 C C . HIS A 1 225 ? -24.373 0.701 8.864 1.00 97.88 225 HIS A C 1
ATOM 1746 O O . HIS A 1 225 ? -23.746 1.705 9.209 1.00 97.88 225 HIS A O 1
ATOM 1752 N N . THR A 1 226 ? -24.337 0.203 7.633 1.00 97.75 226 THR A N 1
ATOM 1753 C CA . THR A 1 226 ? -23.658 0.833 6.504 1.00 97.75 226 THR A CA 1
ATOM 1754 C C . THR A 1 226 ? -24.670 1.588 5.646 1.00 97.75 226 THR A C 1
ATOM 1756 O O . THR A 1 226 ? -25.773 1.109 5.383 1.00 97.75 226 THR A O 1
ATOM 1759 N N . GLN A 1 227 ? -24.320 2.802 5.234 1.00 97.31 227 GLN A N 1
ATOM 1760 C CA . GLN A 1 227 ? -25.156 3.676 4.414 1.00 97.31 227 GLN A CA 1
ATOM 1761 C C . GLN A 1 227 ? -24.305 4.378 3.355 1.00 97.31 227 GLN A C 1
ATOM 1763 O O . GLN A 1 227 ? -23.077 4.406 3.442 1.00 97.31 227 GLN A O 1
ATOM 1768 N N . ASN A 1 228 ? -24.972 4.940 2.342 1.00 96.69 228 ASN A N 1
ATOM 1769 C CA . ASN A 1 228 ? -24.335 5.703 1.262 1.00 96.69 228 ASN A CA 1
ATOM 1770 C C . ASN A 1 228 ? -23.174 4.947 0.594 1.00 96.69 228 ASN A C 1
ATOM 1772 O O . ASN A 1 228 ? -22.146 5.534 0.266 1.00 96.69 228 ASN A O 1
ATOM 1776 N N . ILE A 1 229 ? -23.337 3.632 0.430 1.00 96.88 229 ILE A N 1
ATOM 1777 C CA . ILE A 1 229 ? -22.310 2.774 -0.146 1.00 96.88 229 ILE A CA 1
ATOM 1778 C C . ILE A 1 229 ? -22.149 3.091 -1.628 1.00 96.88 229 ILE A C 1
ATOM 1780 O O . ILE A 1 229 ? -23.091 2.975 -2.413 1.00 96.88 229 ILE A O 1
ATOM 1784 N N . GLN A 1 230 ? -20.932 3.464 -1.999 1.00 95.25 230 GLN A N 1
ATOM 1785 C CA . GLN A 1 230 ? -20.537 3.731 -3.370 1.00 95.25 230 GLN A CA 1
ATOM 1786 C C . GLN A 1 230 ? -19.283 2.931 -3.689 1.00 95.25 230 GLN A C 1
ATOM 1788 O O . GLN A 1 230 ? -18.361 2.827 -2.879 1.00 95.25 230 GLN A O 1
ATOM 1793 N N . ALA A 1 231 ? -19.259 2.359 -4.883 1.00 95.12 231 ALA A N 1
ATOM 1794 C CA . ALA A 1 231 ? -18.092 1.680 -5.402 1.00 95.12 231 ALA A CA 1
ATOM 1795 C C . ALA A 1 231 ? -18.048 1.853 -6.912 1.00 95.12 231 ALA A C 1
ATOM 1797 O O . ALA A 1 231 ? -19.036 1.580 -7.596 1.00 95.12 231 ALA A O 1
ATOM 1798 N N . TYR A 1 232 ? -16.897 2.269 -7.419 1.00 93.25 232 TYR A N 1
ATOM 1799 C CA . TYR A 1 232 ? -16.647 2.367 -8.848 1.00 93.25 232 TYR A CA 1
ATOM 1800 C C . TYR A 1 232 ? -15.264 1.818 -9.176 1.00 93.25 232 TYR A C 1
ATOM 1802 O O . TYR A 1 232 ? -14.386 1.714 -8.312 1.00 93.25 232 TYR A O 1
ATOM 1810 N N . LEU A 1 233 ? -15.089 1.413 -10.427 1.00 93.19 233 LEU A N 1
ATOM 1811 C CA . LEU A 1 233 ? -13.821 0.888 -10.904 1.00 93.19 233 LEU A CA 1
ATOM 1812 C C . LEU A 1 233 ? -12.976 2.040 -11.446 1.00 93.19 233 LEU A C 1
ATOM 1814 O O . LEU A 1 233 ? -13.457 2.842 -12.240 1.00 93.19 233 LEU A O 1
ATOM 1818 N N . TRP A 1 234 ? -11.715 2.112 -11.043 1.00 94.50 234 TRP A N 1
ATOM 1819 C CA . TRP A 1 234 ? -10.760 3.098 -11.522 1.00 94.50 234 TRP A CA 1
ATOM 1820 C C . TRP A 1 234 ? -9.604 2.422 -12.254 1.00 94.50 234 TRP A C 1
ATOM 1822 O O . TRP A 1 234 ? -8.886 1.597 -11.691 1.00 94.50 234 TRP A O 1
ATOM 1832 N N . PHE A 1 235 ? -9.416 2.794 -13.516 1.00 95.31 235 PHE A N 1
ATOM 1833 C CA . PHE A 1 235 ? -8.281 2.405 -14.340 1.00 95.31 235 PHE A CA 1
ATOM 1834 C C . PHE A 1 235 ? -7.137 3.415 -14.236 1.00 95.31 235 PHE A C 1
ATOM 1836 O O . PHE A 1 235 ? -7.251 4.566 -14.666 1.00 95.31 235 PHE A O 1
ATOM 1843 N N . TYR A 1 236 ? -6.015 2.955 -13.682 1.00 96.12 236 TYR A N 1
ATOM 1844 C CA . TYR A 1 236 ? -4.807 3.752 -13.490 1.00 96.12 236 TYR A CA 1
ATOM 1845 C C . TYR A 1 236 ? -3.758 3.450 -14.569 1.00 96.12 236 TYR A C 1
ATOM 1847 O O . TYR A 1 236 ? -3.451 2.272 -14.770 1.00 96.12 236 TYR A O 1
ATOM 1855 N N . PRO A 1 237 ? -3.168 4.461 -15.229 1.00 96.50 237 PRO A N 1
ATOM 1856 C CA . PRO A 1 237 ? -2.261 4.245 -16.347 1.00 96.50 237 PRO A CA 1
ATOM 1857 C C . PRO A 1 237 ? -0.874 3.782 -15.886 1.00 96.50 237 PRO A C 1
ATOM 1859 O O . PRO A 1 237 ? -0.264 4.349 -14.974 1.00 96.50 237 PRO A O 1
ATOM 1862 N N . LEU A 1 238 ? -0.343 2.777 -16.572 1.00 96.25 238 LEU A N 1
ATOM 1863 C CA . LEU A 1 238 ? 0.976 2.201 -16.347 1.00 96.25 238 LEU A CA 1
ATOM 1864 C C . LEU A 1 238 ? 1.624 1.875 -17.692 1.00 96.25 238 LEU A C 1
ATOM 1866 O O . LEU A 1 238 ? 1.043 1.163 -18.506 1.00 96.25 238 LEU A O 1
ATOM 1870 N N . LEU A 1 239 ? 2.845 2.344 -17.925 1.00 96.62 239 LEU A N 1
ATOM 1871 C CA . LEU A 1 239 ? 3.630 1.893 -19.068 1.00 96.62 239 LEU A CA 1
ATOM 1872 C C . LEU A 1 239 ? 4.479 0.697 -18.647 1.00 96.62 239 LEU A C 1
ATOM 1874 O O . LEU A 1 239 ? 5.227 0.775 -17.670 1.00 96.62 239 LEU A O 1
ATOM 1878 N N . LEU A 1 240 ? 4.362 -0.403 -19.382 1.00 96.50 240 LEU A N 1
ATOM 1879 C CA . LEU A 1 240 ? 5.121 -1.628 -19.167 1.00 96.50 240 LEU A CA 1
ATOM 1880 C C . LEU A 1 240 ? 5.979 -1.908 -20.379 1.00 96.50 240 LEU A C 1
ATOM 1882 O O . LEU A 1 240 ? 5.517 -1.785 -21.500 1.00 96.50 240 LEU A O 1
ATOM 1886 N N . GLY A 1 241 ? 7.209 -2.331 -20.154 1.00 96.12 241 GLY A N 1
ATOM 1887 C CA . GLY A 1 241 ? 8.065 -2.809 -21.225 1.00 96.12 241 GLY A CA 1
ATOM 1888 C C . GLY A 1 241 ? 8.919 -3.963 -20.757 1.00 96.12 241 GLY A C 1
ATOM 1889 O O . GLY A 1 241 ? 9.044 -4.246 -19.560 1.00 96.12 241 GLY A O 1
ATOM 1890 N N . SER A 1 242 ? 9.536 -4.629 -21.717 1.00 96.19 242 SER A N 1
ATOM 1891 C CA . SER A 1 242 ? 10.581 -5.599 -21.441 1.00 96.19 242 SER A CA 1
ATOM 1892 C C . SER A 1 242 ? 11.693 -5.461 -22.454 1.00 96.19 242 SER A C 1
ATOM 1894 O O . SER A 1 242 ? 11.434 -5.133 -23.606 1.00 96.19 242 SER A O 1
ATOM 1896 N N . TYR A 1 243 ? 12.911 -5.755 -22.032 1.00 96.56 243 TYR A N 1
ATOM 1897 C CA . TYR A 1 243 ? 14.061 -5.795 -22.919 1.00 96.56 243 TYR A CA 1
ATOM 1898 C C . TYR A 1 243 ? 14.860 -7.067 -22.668 1.00 96.56 243 TYR A C 1
ATOM 1900 O O . TYR A 1 243 ? 14.847 -7.621 -21.564 1.00 96.56 243 TYR A O 1
ATOM 1908 N N . GLU A 1 244 ? 15.533 -7.543 -23.705 1.00 96.94 244 GLU A N 1
ATOM 1909 C CA . GLU A 1 244 ? 16.349 -8.746 -23.650 1.00 96.94 244 GLU A CA 1
ATOM 1910 C C . GLU A 1 244 ? 17.810 -8.379 -23.394 1.00 96.94 244 GLU A C 1
ATOM 1912 O O . GLU A 1 244 ? 18.346 -7.443 -23.985 1.00 96.94 244 GLU A O 1
ATOM 1917 N N . TYR A 1 245 ? 18.450 -9.095 -22.474 1.00 96.88 245 TYR A N 1
ATOM 1918 C CA . TYR A 1 245 ? 19.879 -8.981 -22.221 1.00 96.88 245 TYR A CA 1
ATOM 1919 C C . TYR A 1 245 ? 20.390 -10.240 -21.525 1.00 96.88 245 TYR A C 1
ATOM 1921 O O . TYR A 1 245 ? 19.820 -10.638 -20.503 1.00 96.88 245 TYR A O 1
ATOM 1929 N N . ASP A 1 246 ? 21.496 -10.802 -22.024 1.00 95.25 246 ASP A N 1
ATOM 1930 C CA . ASP A 1 246 ? 22.135 -12.006 -21.460 1.00 95.25 246 ASP A CA 1
ATOM 1931 C C . ASP A 1 246 ? 21.157 -13.204 -21.450 1.00 95.25 246 ASP A C 1
ATOM 1933 O O . ASP A 1 246 ? 20.937 -13.833 -20.415 1.00 95.25 246 ASP A O 1
ATOM 1937 N N . ASP A 1 247 ? 20.488 -13.430 -22.595 1.00 95.56 247 ASP A N 1
ATOM 1938 C CA . ASP A 1 247 ? 19.459 -14.461 -22.835 1.00 95.56 247 ASP A CA 1
ATOM 1939 C C . ASP A 1 247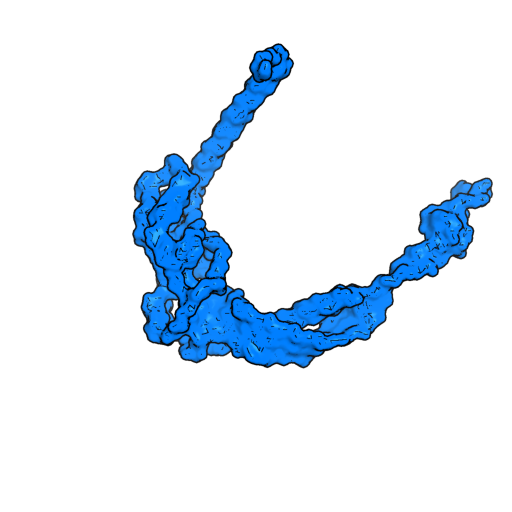 ? 18.282 -14.446 -21.832 1.00 95.56 247 ASP A C 1
ATOM 1941 O O . ASP A 1 247 ? 17.615 -15.456 -21.589 1.00 95.56 247 ASP A O 1
ATOM 1945 N N . ALA A 1 248 ? 18.019 -13.291 -21.213 1.00 96.12 248 ALA A N 1
ATOM 1946 C CA . ALA A 1 248 ? 16.953 -13.102 -20.238 1.00 96.12 248 ALA A CA 1
ATOM 1947 C C . ALA A 1 248 ? 16.143 -11.830 -20.514 1.00 96.12 248 ALA A C 1
ATOM 1949 O O . ALA A 1 248 ? 16.678 -10.804 -20.933 1.00 96.12 248 ALA A O 1
ATOM 1950 N N . PHE A 1 249 ? 14.844 -11.885 -20.210 1.00 95.62 249 PHE A N 1
ATOM 1951 C CA . PHE A 1 249 ? 13.955 -10.727 -20.271 1.00 95.62 249 PHE A CA 1
ATOM 1952 C C . PHE A 1 249 ? 13.931 -9.987 -18.939 1.00 95.62 249 PHE A C 1
ATOM 1954 O O . PHE A 1 249 ? 13.680 -10.576 -17.886 1.00 95.62 249 PHE A O 1
ATOM 1961 N N . TRP A 1 250 ? 14.119 -8.677 -19.010 1.00 96.19 250 TRP A N 1
ATOM 1962 C CA . TRP A 1 250 ? 14.110 -7.761 -17.879 1.00 96.19 250 TRP A CA 1
ATOM 1963 C C . TRP A 1 250 ? 12.937 -6.797 -18.020 1.00 96.19 250 TRP A C 1
ATOM 1965 O O . TRP A 1 250 ? 12.591 -6.394 -19.129 1.00 96.19 250 TRP A O 1
ATOM 1975 N N . GLN A 1 251 ? 12.298 -6.447 -16.905 1.00 96.25 251 GLN A N 1
ATOM 1976 C CA . GLN A 1 251 ? 11.077 -5.639 -16.917 1.00 96.25 251 GLN A CA 1
ATOM 1977 C C . GLN A 1 251 ? 11.343 -4.151 -16.698 1.00 96.25 251 GLN A C 1
ATOM 1979 O O . GLN A 1 251 ? 12.206 -3.762 -15.908 1.00 96.25 251 GLN A O 1
ATOM 1984 N N . LEU A 1 252 ? 10.512 -3.332 -17.336 1.00 96.88 252 LEU A N 1
ATOM 1985 C CA . LEU A 1 252 ? 10.446 -1.888 -17.188 1.00 96.88 252 LEU A CA 1
ATOM 1986 C C . LEU A 1 252 ? 9.017 -1.468 -16.834 1.00 96.88 25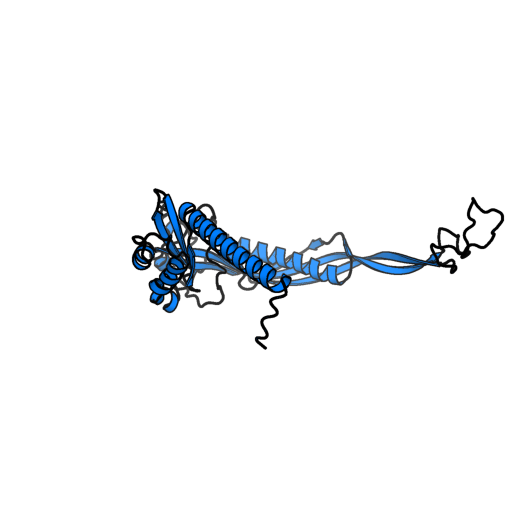2 LEU A C 1
ATOM 1988 O O . LEU A 1 252 ? 8.058 -1.985 -17.400 1.00 96.88 252 LEU A O 1
ATOM 1992 N N . GLN A 1 253 ? 8.875 -0.551 -15.883 1.00 97.44 253 GLN A N 1
ATOM 1993 C CA . GLN A 1 253 ? 7.594 -0.026 -15.417 1.00 97.44 253 GLN A CA 1
ATOM 1994 C C . GLN A 1 253 ? 7.711 1.487 -15.239 1.00 97.44 253 GLN A C 1
ATOM 1996 O O . GLN A 1 253 ? 8.628 1.961 -14.564 1.00 97.44 253 GLN A O 1
ATOM 2001 N N . ILE A 1 254 ? 6.780 2.249 -15.800 1.00 96.62 254 ILE A N 1
ATOM 2002 C CA . ILE A 1 254 ? 6.690 3.696 -15.599 1.00 96.62 254 ILE A CA 1
ATOM 2003 C C . ILE A 1 254 ? 5.264 4.036 -15.203 1.00 96.62 254 ILE A C 1
ATOM 2005 O O . ILE A 1 254 ? 4.309 3.710 -15.904 1.00 96.62 254 ILE A O 1
ATOM 2009 N N . ASP A 1 255 ? 5.127 4.699 -14.064 1.00 96.56 255 ASP A N 1
ATOM 2010 C CA . ASP A 1 255 ? 3.852 5.225 -13.601 1.00 96.56 255 ASP A CA 1
ATOM 2011 C C . ASP A 1 255 ? 3.387 6.344 -14.551 1.00 96.56 255 ASP A C 1
ATOM 2013 O O . ASP A 1 255 ? 4.085 7.346 -14.730 1.00 96.56 255 ASP A O 1
ATOM 2017 N N . GLY A 1 256 ? 2.222 6.164 -15.184 1.00 94.19 256 GLY A N 1
ATOM 2018 C CA . GLY A 1 256 ? 1.733 7.065 -16.233 1.00 94.19 256 GLY A CA 1
ATOM 2019 C C . GLY A 1 256 ? 1.298 8.444 -15.731 1.00 94.19 256 GLY A C 1
ATOM 2020 O O . GLY A 1 256 ? 1.095 9.354 -16.533 1.00 94.19 256 GLY A O 1
ATOM 2021 N N . VAL A 1 257 ? 1.161 8.624 -14.416 1.00 94.00 257 VAL A N 1
ATOM 2022 C CA . VAL A 1 257 ? 0.757 9.893 -13.802 1.00 94.00 257 VAL A CA 1
ATOM 2023 C C . VAL A 1 257 ? 1.969 10.646 -13.268 1.00 94.00 257 VAL A C 1
ATOM 2025 O O . VAL A 1 257 ? 2.127 11.837 -13.511 1.00 94.00 257 VAL A O 1
ATOM 2028 N N . THR A 1 258 ? 2.823 9.962 -12.514 1.00 93.69 258 THR A N 1
ATOM 2029 C CA . THR A 1 258 ? 3.954 10.571 -11.805 1.00 93.69 258 THR A CA 1
ATOM 2030 C C . THR A 1 258 ? 5.247 10.558 -12.615 1.00 93.69 258 THR A C 1
ATOM 2032 O O . THR A 1 258 ? 6.205 11.231 -12.237 1.00 93.69 258 THR A O 1
ATOM 2035 N N . GLY A 1 259 ? 5.320 9.755 -13.682 1.00 94.06 259 GLY A N 1
ATOM 2036 C CA . GLY A 1 259 ? 6.552 9.508 -14.432 1.00 94.06 259 GLY A CA 1
ATOM 2037 C C . GLY A 1 259 ? 7.609 8.736 -13.633 1.00 94.06 259 GLY A C 1
ATOM 2038 O O . GLY A 1 259 ? 8.753 8.615 -14.075 1.00 94.06 259 GLY A O 1
ATOM 2039 N N . GLN A 1 260 ? 7.273 8.219 -12.442 1.00 95.12 260 GLN A N 1
ATOM 2040 C CA . GLN A 1 260 ? 8.206 7.426 -11.650 1.00 95.12 260 GLN A CA 1
ATOM 2041 C C . GLN A 1 260 ? 8.491 6.100 -12.345 1.00 95.12 260 GLN A C 1
ATOM 2043 O O . GLN A 1 260 ? 7.594 5.305 -12.618 1.00 95.12 260 GLN A O 1
ATOM 2048 N N . MET A 1 261 ? 9.774 5.850 -12.577 1.00 95.38 261 MET A N 1
ATOM 2049 C CA . MET A 1 261 ? 10.253 4.678 -13.290 1.00 95.38 261 MET A CA 1
ATOM 2050 C C . MET A 1 261 ? 10.873 3.660 -12.339 1.00 95.38 261 MET A C 1
ATOM 2052 O O . MET A 1 261 ? 11.669 3.990 -11.455 1.00 95.38 261 MET A O 1
ATOM 2056 N N . TRP A 1 262 ? 10.568 2.397 -12.593 1.00 96.94 262 TRP A N 1
ATOM 2057 C CA . TRP A 1 262 ? 11.276 1.250 -12.066 1.00 96.94 262 TRP A CA 1
ATOM 2058 C C . TRP A 1 262 ? 11.714 0.364 -13.231 1.00 96.94 262 TRP A C 1
ATOM 2060 O O . TRP A 1 262 ? 10.943 0.086 -14.140 1.00 96.94 262 TRP A O 1
ATOM 2070 N N . GLY A 1 263 ? 12.959 -0.090 -13.204 1.00 96.44 263 GLY A N 1
ATOM 2071 C CA . GLY A 1 263 ? 13.475 -1.039 -14.180 1.00 96.44 263 GLY A CA 1
ATOM 2072 C C . GLY A 1 263 ? 14.308 -2.083 -13.467 1.00 96.44 263 GLY A C 1
ATOM 2073 O O . GLY A 1 263 ? 15.090 -1.757 -12.561 1.00 96.44 263 GLY A O 1
ATOM 2074 N N . GLU A 1 264 ? 14.130 -3.340 -13.847 1.00 96.44 264 GLU A N 1
ATOM 2075 C CA . GLU A 1 264 ? 15.025 -4.390 -13.406 1.00 96.44 264 GLU A CA 1
ATOM 2076 C C . GLU A 1 264 ? 16.407 -4.159 -14.017 1.00 96.44 264 GLU A C 1
ATOM 2078 O O . GLU A 1 264 ? 16.525 -3.663 -15.125 1.00 96.44 264 GLU A O 1
ATOM 2083 N N . VAL A 1 265 ? 17.469 -4.462 -13.272 1.00 96.69 265 VAL A N 1
ATOM 2084 C CA . VAL A 1 265 ? 18.839 -4.339 -13.783 1.00 96.69 265 VAL A CA 1
ATOM 2085 C C . VAL A 1 265 ? 19.470 -5.725 -13.725 1.00 96.69 265 VAL A C 1
ATOM 2087 O O . VAL A 1 265 ? 19.455 -6.325 -12.636 1.00 96.69 265 VAL A O 1
ATOM 2090 N N . PRO A 1 266 ? 20.040 -6.216 -14.842 1.00 96.81 266 PRO A N 1
ATOM 2091 C CA . PRO A 1 266 ? 20.647 -7.527 -14.921 1.00 96.81 266 PRO A CA 1
ATOM 2092 C C . PRO A 1 266 ? 21.628 -7.796 -13.789 1.00 96.81 266 PRO A C 1
ATOM 2094 O O . PRO A 1 266 ? 22.424 -6.931 -13.407 1.00 96.81 266 PRO A O 1
ATOM 2097 N N . LYS A 1 267 ? 21.603 -9.018 -13.246 1.00 96.38 267 LYS A N 1
ATOM 2098 C CA . LYS A 1 267 ? 22.520 -9.418 -12.162 1.00 96.38 267 LYS A CA 1
ATOM 2099 C C . LYS A 1 267 ? 23.984 -9.260 -12.578 1.00 96.38 267 LYS A C 1
ATOM 2101 O O . LYS A 1 267 ? 24.798 -8.841 -11.755 1.00 96.38 267 LYS A O 1
ATOM 2106 N N . SER A 1 268 ? 24.305 -9.535 -13.844 1.00 95.81 268 SER A N 1
ATOM 2107 C CA . SER A 1 268 ? 25.641 -9.351 -14.418 1.00 95.81 268 SER A CA 1
ATOM 2108 C C . SER A 1 268 ? 26.084 -7.881 -14.377 1.00 95.81 268 SER A C 1
ATOM 2110 O O . SER A 1 268 ? 27.205 -7.597 -13.950 1.00 95.81 268 SER A O 1
ATOM 2112 N N . ILE A 1 269 ? 25.193 -6.933 -14.685 1.00 96.25 269 ILE A N 1
ATOM 2113 C CA . ILE A 1 269 ? 25.455 -5.486 -14.573 1.00 96.25 269 ILE A CA 1
ATOM 2114 C C . ILE A 1 269 ? 25.590 -5.062 -13.104 1.00 96.25 269 ILE A C 1
ATOM 2116 O O . ILE A 1 269 ? 26.582 -4.429 -12.738 1.00 96.25 269 ILE A O 1
ATOM 2120 N N . LYS A 1 270 ? 24.653 -5.461 -12.230 1.00 95.75 270 LYS A N 1
ATOM 2121 C CA . LYS A 1 270 ? 24.708 -5.142 -10.787 1.00 95.75 270 LYS A CA 1
ATOM 2122 C C . LYS A 1 270 ? 25.999 -5.640 -10.135 1.00 95.75 270 LYS A C 1
ATOM 2124 O O . LYS A 1 270 ? 26.603 -4.924 -9.339 1.00 95.75 270 LYS A O 1
ATOM 2129 N N . SER A 1 271 ? 26.438 -6.852 -10.480 1.00 95.44 271 SER A N 1
ATOM 2130 C CA . SER A 1 271 ? 27.686 -7.437 -9.979 1.00 95.44 271 SER A CA 1
ATOM 2131 C C . SER A 1 271 ? 28.905 -6.605 -10.385 1.00 95.44 271 SER A C 1
ATOM 2133 O O . SER A 1 271 ? 29.748 -6.295 -9.540 1.00 95.44 271 SER A O 1
ATOM 2135 N N . LYS A 1 272 ? 28.980 -6.184 -11.656 1.00 95.69 272 LYS A N 1
ATOM 2136 C CA . LYS A 1 272 ? 30.057 -5.318 -12.158 1.00 95.69 272 LYS A CA 1
ATOM 2137 C C . LYS A 1 272 ? 30.051 -3.944 -11.474 1.00 95.69 272 LYS A C 1
ATOM 2139 O O . LYS A 1 272 ? 31.093 -3.498 -11.000 1.00 95.69 272 LYS A O 1
ATOM 2144 N N . GLN A 1 273 ? 28.882 -3.316 -11.322 1.00 94.50 273 GLN A N 1
ATOM 2145 C CA . GLN A 1 273 ? 28.737 -2.048 -10.593 1.00 94.50 273 GLN A CA 1
ATOM 2146 C C . GLN A 1 273 ? 29.186 -2.161 -9.128 1.00 94.50 273 GLN A C 1
ATOM 2148 O O . GLN A 1 273 ? 29.825 -1.253 -8.598 1.00 94.50 273 GLN A O 1
ATOM 2153 N N . TRP A 1 274 ? 28.858 -3.266 -8.454 1.00 95.31 274 TRP A N 1
ATOM 2154 C CA . TRP A 1 274 ? 29.259 -3.489 -7.066 1.00 95.31 274 TRP A CA 1
ATOM 2155 C C . TRP A 1 274 ? 30.775 -3.671 -6.926 1.00 95.31 274 TRP A C 1
ATOM 2157 O O . TRP A 1 274 ? 31.374 -3.080 -6.028 1.00 95.31 274 TRP A O 1
ATOM 2167 N N . LYS A 1 275 ? 31.410 -4.401 -7.855 1.00 95.94 275 LYS A N 1
ATOM 2168 C CA . LYS A 1 275 ? 32.876 -4.511 -7.926 1.00 95.94 275 LYS A CA 1
ATOM 2169 C C . LYS A 1 275 ? 33.535 -3.141 -8.101 1.00 95.94 275 LYS A C 1
ATOM 2171 O O . LYS A 1 275 ? 34.444 -2.823 -7.343 1.00 95.94 275 LYS A O 1
ATOM 2176 N N . ASP A 1 276 ? 33.036 -2.307 -9.015 1.00 94.88 276 ASP A N 1
ATOM 2177 C CA . ASP A 1 276 ? 33.547 -0.941 -9.204 1.00 94.88 276 ASP A CA 1
ATOM 2178 C C . ASP A 1 276 ? 33.431 -0.100 -7.926 1.00 94.88 276 ASP A C 1
ATOM 2180 O O . ASP A 1 276 ? 34.381 0.583 -7.544 1.00 94.88 276 ASP A O 1
ATOM 2184 N N . ARG A 1 277 ? 32.297 -0.183 -7.217 1.00 95.12 277 ARG A N 1
ATOM 2185 C CA . ARG A 1 277 ? 32.103 0.528 -5.942 1.00 95.12 277 ARG A CA 1
ATOM 2186 C C . ARG A 1 277 ? 33.086 0.074 -4.866 1.00 95.12 277 ARG A C 1
ATOM 2188 O O . ARG A 1 277 ? 33.596 0.918 -4.136 1.00 95.12 277 ARG A O 1
ATOM 2195 N N . ILE A 1 278 ? 33.375 -1.225 -4.779 1.00 97.56 278 ILE A N 1
ATOM 2196 C CA . ILE A 1 278 ? 34.386 -1.751 -3.852 1.00 97.56 278 ILE A CA 1
ATOM 2197 C C . ILE A 1 278 ? 35.774 -1.246 -4.217 1.00 97.56 278 ILE A C 1
ATOM 2199 O O . ILE A 1 278 ? 36.502 -0.807 -3.334 1.00 97.56 278 ILE A O 1
ATOM 2203 N N . VAL A 1 279 ? 36.141 -1.275 -5.500 1.00 97.31 279 VAL A N 1
ATOM 2204 C CA . VAL A 1 279 ? 37.448 -0.782 -5.950 1.00 97.31 279 VAL A CA 1
ATOM 2205 C C . VAL A 1 279 ? 37.610 0.699 -5.597 1.00 97.31 279 VAL A C 1
ATOM 2207 O O . VAL A 1 279 ? 38.624 1.068 -5.012 1.00 97.31 279 VAL A O 1
ATOM 2210 N N . ILE A 1 280 ? 36.597 1.533 -5.860 1.00 96.81 280 ILE A N 1
ATOM 2211 C CA . ILE A 1 280 ? 36.609 2.956 -5.483 1.00 96.81 280 ILE A CA 1
ATOM 2212 C C . ILE A 1 280 ? 36.755 3.119 -3.965 1.00 96.81 280 ILE A C 1
ATOM 2214 O O . ILE A 1 280 ? 37.586 3.903 -3.513 1.00 96.81 280 ILE A O 1
ATOM 2218 N N . LEU A 1 281 ? 35.991 2.361 -3.173 1.00 97.88 281 LEU A N 1
ATOM 2219 C CA . LEU A 1 281 ? 36.070 2.407 -1.712 1.00 97.88 281 LEU A CA 1
ATOM 2220 C C . LEU A 1 281 ? 37.473 2.041 -1.204 1.00 97.88 281 LEU A C 1
ATOM 2222 O O . LEU A 1 281 ? 38.007 2.735 -0.344 1.00 97.88 281 LEU A O 1
ATOM 2226 N N . LEU A 1 282 ? 38.088 0.990 -1.753 1.00 98.31 282 LEU A N 1
ATOM 2227 C CA . LEU A 1 282 ? 39.445 0.573 -1.392 1.00 98.31 282 LEU A CA 1
ATOM 2228 C C . LEU A 1 282 ? 40.488 1.637 -1.752 1.00 98.31 282 LEU A C 1
ATOM 2230 O O . LEU A 1 282 ? 41.387 1.892 -0.954 1.00 98.31 282 LEU A O 1
ATOM 2234 N N . VAL A 1 283 ? 40.351 2.298 -2.906 1.00 98.38 283 VAL A N 1
ATOM 2235 C CA . VAL A 1 283 ? 41.226 3.415 -3.300 1.00 98.38 283 VAL A CA 1
ATOM 2236 C C . VAL A 1 283 ? 41.080 4.593 -2.332 1.00 98.38 283 VAL A C 1
ATOM 2238 O O . VAL A 1 283 ? 42.088 5.124 -1.869 1.00 98.38 283 VAL A O 1
ATOM 2241 N N . VAL A 1 284 ? 39.851 4.970 -1.963 1.00 98.06 284 VAL A N 1
ATOM 2242 C CA . VAL A 1 284 ? 39.595 6.044 -0.984 1.00 98.06 284 VAL A CA 1
ATOM 2243 C C . VAL A 1 284 ? 40.194 5.701 0.383 1.00 98.06 284 VAL A C 1
ATOM 2245 O O . VAL A 1 284 ? 40.851 6.545 0.990 1.00 98.06 284 VAL A O 1
ATOM 2248 N N . LEU A 1 285 ? 40.026 4.460 0.852 1.00 98.25 285 LEU A N 1
ATOM 2249 C CA . LEU A 1 285 ? 40.610 3.994 2.113 1.00 98.25 285 LEU A CA 1
ATOM 2250 C C . LEU A 1 285 ? 42.143 3.994 2.078 1.00 98.25 285 LEU A C 1
ATOM 2252 O O . LEU A 1 285 ? 42.766 4.395 3.058 1.00 98.25 285 LEU A O 1
ATOM 2256 N N . ALA A 1 286 ? 42.758 3.600 0.960 1.00 98.12 286 ALA A N 1
ATOM 2257 C CA . ALA A 1 286 ? 44.209 3.644 0.797 1.00 98.12 286 ALA A CA 1
ATOM 2258 C C . ALA A 1 286 ? 44.746 5.085 0.851 1.00 98.12 286 ALA A C 1
ATOM 2260 O O . ALA A 1 286 ? 45.719 5.348 1.555 1.00 98.12 286 ALA A O 1
ATOM 2261 N N . ILE A 1 287 ? 44.083 6.034 0.178 1.00 98.00 287 ILE A N 1
ATOM 2262 C CA . ILE A 1 287 ? 44.440 7.463 0.230 1.00 98.00 287 ILE A CA 1
ATOM 2263 C C . ILE A 1 287 ? 44.294 8.006 1.658 1.00 98.00 287 ILE A C 1
ATOM 2265 O O . ILE A 1 287 ? 45.196 8.682 2.151 1.00 98.00 287 ILE A O 1
ATOM 2269 N N . ALA A 1 288 ? 43.196 7.677 2.346 1.00 97.12 288 ALA A N 1
ATOM 2270 C CA . ALA A 1 288 ? 42.971 8.086 3.731 1.00 97.12 288 ALA A CA 1
ATOM 2271 C C . ALA A 1 288 ? 44.036 7.514 4.683 1.00 97.12 288 ALA A C 1
ATOM 2273 O O . ALA A 1 288 ? 44.536 8.234 5.545 1.00 97.12 288 ALA A O 1
ATOM 2274 N N . ALA A 1 289 ? 44.432 6.250 4.500 1.00 97.25 289 ALA A N 1
ATOM 2275 C CA . ALA A 1 289 ? 45.487 5.614 5.284 1.00 97.25 289 ALA A CA 1
ATOM 2276 C C . ALA A 1 289 ? 46.859 6.274 5.057 1.00 97.25 289 ALA A C 1
ATOM 2278 O O . ALA A 1 289 ? 47.587 6.507 6.020 1.00 97.25 289 ALA A O 1
ATOM 2279 N N . ILE A 1 290 ? 47.195 6.629 3.809 1.00 96.44 290 ILE A N 1
ATOM 2280 C CA . ILE A 1 290 ? 48.420 7.379 3.485 1.00 96.44 290 ILE A CA 1
ATOM 2281 C C . ILE A 1 290 ? 48.386 8.765 4.140 1.00 96.44 290 ILE A C 1
ATOM 2283 O O . ILE A 1 290 ? 49.356 9.156 4.785 1.00 96.44 290 ILE A O 1
ATOM 2287 N N . GLY A 1 291 ? 47.268 9.488 4.027 1.00 94.81 291 GLY A N 1
ATOM 2288 C CA . GLY A 1 291 ? 47.098 10.803 4.649 1.00 94.81 291 GLY A CA 1
ATOM 2289 C C . GLY A 1 291 ? 47.232 10.757 6.172 1.00 94.81 291 GLY A C 1
ATOM 2290 O O . GLY A 1 291 ? 47.951 11.567 6.754 1.00 94.81 291 GLY A O 1
ATOM 2291 N N . TYR A 1 292 ? 46.613 9.762 6.814 1.00 95.62 292 TYR A N 1
ATOM 2292 C CA . TYR A 1 292 ? 46.755 9.529 8.251 1.00 95.62 292 TYR A CA 1
ATOM 2293 C C . TYR A 1 292 ? 48.199 9.191 8.640 1.00 95.62 292 TYR A C 1
ATOM 2295 O O . TYR A 1 292 ? 48.713 9.730 9.617 1.00 95.62 292 TYR A O 1
ATOM 2303 N N . GLY A 1 293 ? 48.876 8.340 7.863 1.00 95.12 293 GLY A N 1
ATOM 2304 C CA . GLY A 1 293 ? 50.281 8.000 8.084 1.00 95.12 293 GLY A CA 1
ATOM 2305 C C . GLY A 1 293 ? 51.205 9.217 7.998 1.00 95.12 293 GLY A C 1
ATOM 2306 O O . GLY A 1 293 ? 52.052 9.401 8.868 1.00 95.12 293 GLY A O 1
ATOM 2307 N N . LEU A 1 294 ? 51.011 10.084 6.998 1.00 92.44 294 LEU A N 1
ATOM 2308 C CA . LEU A 1 294 ? 51.766 11.336 6.863 1.00 92.44 294 LEU A CA 1
ATOM 2309 C C . LEU A 1 294 ? 51.515 12.285 8.044 1.00 92.44 294 LEU A C 1
ATOM 2311 O O . LEU A 1 294 ? 52.471 12.816 8.607 1.00 92.44 294 LEU A O 1
ATOM 2315 N N . TRP A 1 295 ? 50.255 12.446 8.461 1.00 92.31 295 TRP A N 1
ATOM 2316 C CA . TRP A 1 295 ? 49.893 13.247 9.634 1.00 92.31 295 TRP A CA 1
ATOM 2317 C C . TRP A 1 295 ? 50.542 12.713 10.923 1.00 92.31 295 TRP A C 1
ATOM 2319 O O . TRP A 1 295 ? 51.158 13.473 11.671 1.00 92.31 295 TRP A O 1
ATOM 2329 N N . ALA A 1 296 ? 50.480 11.397 11.153 1.00 90.31 296 ALA A N 1
ATOM 2330 C CA . ALA A 1 296 ? 51.042 10.749 12.339 1.00 90.31 296 ALA A CA 1
ATOM 2331 C C . ALA A 1 296 ? 52.579 10.832 12.409 1.00 90.31 296 ALA A C 1
ATOM 2333 O O . ALA A 1 296 ? 53.140 10.886 13.500 1.00 90.31 296 ALA A O 1
ATOM 2334 N N . LEU A 1 297 ? 53.265 10.881 11.262 1.00 90.12 297 LEU A N 1
ATOM 2335 C CA . LEU A 1 297 ? 54.724 11.039 11.179 1.00 90.12 297 LEU A CA 1
ATOM 2336 C C . LEU A 1 297 ? 55.209 12.475 11.440 1.00 90.12 297 LEU A C 1
ATOM 2338 O O . LEU A 1 297 ? 56.394 12.761 11.276 1.00 90.12 297 LEU A O 1
ATOM 2342 N N . GLY A 1 298 ? 54.329 13.387 11.860 1.00 76.06 298 GLY A N 1
ATOM 2343 C CA . GLY A 1 298 ? 54.721 14.745 12.226 1.00 76.06 298 GLY A CA 1
ATOM 2344 C C . GLY A 1 298 ? 55.020 15.644 11.028 1.00 76.06 298 GLY A C 1
ATOM 2345 O O . GLY A 1 298 ? 55.589 16.721 11.213 1.00 76.06 298 GLY A O 1
ATOM 2346 N N . PHE A 1 299 ? 54.593 15.264 9.814 1.00 73.12 299 PHE A N 1
ATOM 2347 C CA . PHE A 1 299 ? 54.438 16.220 8.718 1.00 73.12 299 PHE A CA 1
ATOM 2348 C C . PHE A 1 299 ? 53.253 17.133 9.041 1.00 73.12 299 PHE A C 1
ATOM 2350 O O . PHE A 1 299 ? 52.161 17.014 8.489 1.00 73.12 299 PHE A O 1
ATOM 2357 N N . ASN A 1 300 ? 53.478 18.059 9.971 1.00 66.69 300 ASN A N 1
ATOM 2358 C CA . ASN A 1 300 ? 52.597 19.183 10.212 1.00 66.69 300 ASN A CA 1
ATOM 2359 C C . ASN A 1 300 ? 52.798 20.126 9.020 1.00 66.69 300 ASN A C 1
ATOM 2361 O O . ASN A 1 300 ? 53.626 21.035 9.061 1.00 66.69 300 ASN A O 1
ATOM 2365 N N . SER A 1 301 ? 52.142 19.831 7.893 1.00 57.47 301 SER A N 1
ATOM 2366 C CA . SER A 1 301 ? 52.110 20.739 6.754 1.00 57.47 301 SER A CA 1
ATOM 2367 C C . SER A 1 301 ? 51.488 22.031 7.267 1.00 57.47 301 SER A C 1
ATOM 2369 O O . SER A 1 301 ? 50.279 22.075 7.479 1.00 57.47 301 SER A O 1
ATOM 2371 N N . GLY A 1 302 ? 52.309 23.046 7.537 1.00 53.97 302 GLY A N 1
ATOM 2372 C CA . GLY A 1 302 ? 51.889 24.386 7.952 1.00 53.97 302 GLY A CA 1
ATOM 2373 C C . GLY A 1 302 ? 51.143 25.121 6.837 1.00 53.97 302 GLY A C 1
ATOM 2374 O O . GLY A 1 302 ? 51.554 26.195 6.426 1.00 53.97 302 GLY A O 1
ATOM 2375 N N . TRP A 1 303 ? 50.098 24.493 6.305 1.00 52.44 303 TRP A N 1
ATOM 2376 C CA . TRP A 1 303 ? 49.119 25.030 5.375 1.00 52.44 303 TRP A CA 1
ATOM 2377 C C . TRP A 1 303 ? 47.852 25.336 6.179 1.00 52.44 303 TRP A C 1
ATOM 2379 O O . TRP A 1 303 ? 46.832 24.664 6.049 1.00 52.44 303 TRP A O 1
ATOM 2389 N N . TRP A 1 304 ? 47.980 26.328 7.057 1.00 49.91 304 TRP A N 1
ATOM 2390 C CA . TRP A 1 304 ? 46.904 27.180 7.556 1.00 49.91 304 TRP A CA 1
ATOM 2391 C C . TRP A 1 304 ? 47.417 28.614 7.485 1.00 49.91 304 TRP A C 1
ATOM 2393 O O . TRP A 1 304 ? 48.602 28.810 7.845 1.00 49.91 304 TRP A O 1
#

Foldseek 3Di:
DPDDQDQLLVQADQPFWEKEDFFDPVLLVCQLVLLQVVQVVLPPLRDPVCHSVNQNVQWDKEWFKKKFKKWKKKWKKKWKFWDKDKDKDFDPQCRLQQAHDDPVCPPPPGHGDPQPRSRRIDTDIDIDIDMDMDMFMDIDHGDIGGFADVVQPVDDQDDADPPDDIDIDRPVCCSVHHYHRGNDHDPCPSQVVNLVVNQVVRQVVQVVVSVVRHDTDPMDIPPMDMPPIHMHMYIFMKIKGWDDDPNDIWIKIARSHPRGIDTDDDPVSVVVVVVVVVVVVVVVVVVVVVVVVCVVVVPPVPPD

Radius of gyration: 33.25 Å; chains: 1; bounding box: 81×42×95 Å

Secondary structure (DSSP, 8-state):
-------GGGSS-TTS-EEEPPPPHHHHHTHHHHHHHHHHHTGGGS-TTS-HHHHHHT-EEEEEEEEEEEEEEEEEEEEEEEEEEEEEEE-TTTTTSSB---TT-TT-TT-B-TTTTTSSEEEEEEEEEEEEEEEEEEEEEEEEEE-B-TTT----S-----SS--EE--HHHHTTS-BPPBS---TTHHHHHHHHHHHHHHHHHHHHHHHHTSEEEEEEEEEEEEEEEEEEEEEEEEEEEEEEETTEEEEEEEETTT--EEE---HHHHHHHHHHHHHHHHHHHHHHHHHHHHHHTT------

pLDDT: mean 90.51, std 12.37, range [42.66, 98.56]

Sequence (304 aa):
MTATVIPTTKLYDTKSDIAITHPQPDAIANLNEIVGKWVKKQGRHWPEEITAEHLVEQLSHHYLPYWVVSGTGSGQWSASIGTNHTKIAICSTCGGKGRAATILNMMEDNAECTSCNGSGRVEKTETLWNNQSGFVETTVDSRVVENYGQEHINLKCGKRNFSVDSSWLSPKEIEKYDIIPPLQTEAGIGQRLAEEITRRKTEDEAHTIASQMGQVKNLQVVNVHTQNIQAYLWFYPLLLGSYEYDDAFWQLQIDGVTGQMWGEVPKSIKSKQWKDRIVILLVVLAIAAIGYGLWALGFNSGWW